Protein AF-A0A0M2UVB0-F1 (afdb_monomer_lite)

Secondary structure (DSSP, 8-state):
------HHHHHHH-TTGGGS-HHHH-HHHHH-S-TT-SSHHHHTTT---SHHHHHTT-SSHHHHHHHHHHHHHHSPPPS-TT---GGG-GGGB-TTSSBPPP--HHHHHHHHHHHTHHHHHHHHHHTTTHHHHHHTSHHHHHS-HHHHHHHHHHHEES-BTTTTB-SEESS-SHHHH--SHHHHHHHHTT-HHHHHHHHHTTSTTSSS-TTTTTS-GGGGHHHHHHHHTTT--GGGGS-TT-S----S--------PPPPPP-

pLDDT: mean 79.28, std 18.01, range [31.59, 96.31]

Organism: NCBI:txid380242

InterPro domains:
  IPR023155 Cytochrome c-552/4 [PF13435] (107-178)
  IPR036280 Multiheme cytochrome superfamily [SSF48695] (102-219)

Foldseek 3Di:
DADDDDVVVVCVVCVPCVVFPCVQLNDCLLFNFDGPDPDPCRRCVNGHDDPVVSVVQLPFLVSVVVSLVSQVVSDDDDPDPPDPPPSNPCLLADSNRDGFAAPDQVLVCVPCCPVPVVVVVVCVVPWLCQQVVVCPDPCCVPDDLVSVLLVCQQAAAQQDPVVSDGDGGTCHLCLQQPHQRSLSVCVVVVNNVRSVVSSCCRDPPHPNPSCDSRPDLVSCVVVVVSQVVVVHDCPVSCPPCVPPPPPPPDPDPDDDDDDDDDD

Sequence (263 aa):
MTCHIDEDKLKAAHPNVKDFPFDIYGCTVCHGGIGRALSEEVAHEGMHYHKRQMELRITSAETMFGFWSELATLTPEESDPSLRLEMGDFKKYSITGDKAVYVGSQKCLKCHKGLTSPHVERWQRIKFKTFEHVKNAPDYIAGNEEYRKTCLKCHTTGYDEATGKYSEEGVTCEACHGAGEVFSYFMEIGKAPEGQKIAKVGTFGTPYNVCGPCHHTRNHEMRLKFFQERGGSDEWFFPQHTTPYKTGFSKNDEAAVPLPKMH

Radius of gyration: 23.85 Å; chains: 1; bounding box: 84×48×55 Å

Structure (mmCIF, N/CA/C/O backbone):
data_AF-A0A0M2UVB0-F1
#
_entry.id   AF-A0A0M2UVB0-F1
#
loop_
_atom_site.group_PDB
_atom_site.id
_atom_site.type_symbol
_atom_site.label_atom_id
_atom_site.label_alt_id
_atom_site.label_comp_id
_atom_site.label_asym_id
_atom_site.label_entity_id
_atom_site.label_seq_id
_atom_site.pdbx_PDB_ins_code
_atom_site.Cartn_x
_atom_site.Cartn_y
_atom_site.Cartn_z
_atom_site.occupancy
_atom_site.B_iso_or_equiv
_atom_site.auth_seq_id
_atom_site.auth_comp_id
_atom_site.auth_asym_id
_atom_site.auth_atom_id
_atom_site.pdbx_PDB_model_num
ATOM 1 N N . MET A 1 1 ? -4.644 -17.621 22.957 1.00 48.78 1 MET A N 1
ATOM 2 C CA . MET A 1 1 ? -5.466 -16.877 21.979 1.00 48.78 1 MET A CA 1
ATOM 3 C C . MET A 1 1 ? -5.482 -17.748 20.731 1.00 48.78 1 MET A C 1
ATOM 5 O O . MET A 1 1 ? -4.404 -18.157 20.347 1.00 48.78 1 MET A O 1
ATOM 9 N N . THR A 1 2 ? -6.597 -18.198 20.161 1.00 51.91 2 THR A N 1
ATOM 10 C CA . THR A 1 2 ? -7.950 -17.625 20.118 1.00 51.91 2 THR A CA 1
ATOM 11 C C . THR A 1 2 ? -9.073 -18.663 20.215 1.00 51.91 2 THR A C 1
ATOM 13 O O . THR A 1 2 ? -8.819 -19.861 20.305 1.00 51.91 2 THR A O 1
ATOM 16 N N . CYS A 1 3 ? -10.309 -18.157 20.317 1.00 59.28 3 CYS A N 1
ATOM 17 C CA . CYS A 1 3 ? -11.552 -18.917 20.428 1.00 59.28 3 CYS A CA 1
ATOM 18 C C . CYS A 1 3 ? -11.629 -20.047 19.396 1.00 59.28 3 CYS A C 1
ATOM 20 O O . CYS A 1 3 ? -11.157 -19.907 18.271 1.00 59.28 3 CYS A O 1
ATOM 22 N N . HIS A 1 4 ? -12.220 -21.164 19.818 1.00 60.34 4 HIS A N 1
ATOM 23 C CA . HIS A 1 4 ? -12.343 -22.413 19.074 1.00 60.34 4 HIS A CA 1
ATOM 24 C C . HIS A 1 4 ? -13.027 -22.196 17.729 1.00 60.34 4 HIS A C 1
ATOM 26 O O . HIS A 1 4 ? -14.253 -22.183 17.634 1.00 60.34 4 HIS A O 1
ATOM 32 N N . ILE A 1 5 ? -12.226 -22.023 16.688 1.00 62.62 5 ILE A N 1
ATOM 33 C CA . ILE A 1 5 ? -12.734 -21.844 15.345 1.00 62.62 5 ILE A CA 1
ATOM 34 C C . ILE A 1 5 ? -12.279 -23.016 14.494 1.00 62.62 5 ILE A C 1
ATOM 36 O O . ILE A 1 5 ? -11.099 -23.308 14.335 1.00 62.62 5 ILE A O 1
ATOM 40 N N . ASP A 1 6 ? -13.285 -23.702 13.977 1.00 70.75 6 ASP A N 1
ATOM 41 C CA . ASP A 1 6 ? -13.183 -24.577 12.827 1.00 70.75 6 ASP A CA 1
ATOM 42 C C . ASP A 1 6 ? -12.642 -23.750 11.647 1.00 70.75 6 ASP A C 1
ATOM 44 O O . ASP A 1 6 ? -13.314 -22.832 11.160 1.00 70.75 6 ASP A O 1
ATOM 48 N N . GLU A 1 7 ? -11.404 -24.034 11.228 1.00 69.69 7 GLU A N 1
ATOM 49 C CA . GLU A 1 7 ? -10.729 -23.302 10.153 1.00 69.69 7 GLU A CA 1
ATOM 50 C C . GLU A 1 7 ? -11.540 -23.278 8.856 1.00 69.69 7 GLU A C 1
ATOM 52 O O . GLU A 1 7 ? -11.502 -22.288 8.123 1.00 69.69 7 GLU A O 1
ATOM 57 N N . ASP A 1 8 ? -12.285 -24.344 8.562 1.00 73.75 8 ASP A N 1
ATOM 58 C CA . ASP A 1 8 ? -13.060 -24.436 7.329 1.00 73.75 8 ASP A CA 1
ATOM 59 C C . ASP A 1 8 ? -14.254 -23.477 7.370 1.00 73.75 8 ASP A C 1
ATOM 61 O O . ASP A 1 8 ? -14.551 -22.797 6.382 1.00 73.75 8 ASP A O 1
ATOM 65 N N . LYS A 1 9 ? -14.881 -23.316 8.543 1.00 75.06 9 LYS A N 1
ATOM 66 C CA . LYS A 1 9 ? -15.917 -22.290 8.755 1.00 75.06 9 LYS A CA 1
ATOM 67 C C . LYS A 1 9 ? -15.346 -20.878 8.693 1.00 75.06 9 LYS A C 1
ATOM 69 O O . LYS A 1 9 ? -15.994 -19.988 8.139 1.00 75.06 9 LYS A O 1
ATOM 74 N N . LEU A 1 10 ? -14.136 -20.662 9.212 1.00 73.69 10 LEU A N 1
ATOM 75 C CA . LEU A 1 10 ? -13.470 -19.361 9.119 1.00 73.69 10 LEU A CA 1
ATOM 76 C C . LEU A 1 10 ? -13.195 -18.986 7.665 1.00 73.69 10 LEU A C 1
ATOM 78 O O . LEU A 1 10 ? -13.491 -17.858 7.268 1.00 73.69 10 LEU A O 1
ATOM 82 N N . LYS A 1 11 ? -12.694 -19.939 6.869 1.00 72.75 11 LYS A N 1
ATOM 83 C CA . LYS A 1 11 ? -12.409 -19.741 5.443 1.00 72.75 11 LYS A CA 1
ATOM 84 C C . LYS A 1 11 ? -13.662 -19.407 4.637 1.00 72.75 11 LYS A C 1
ATOM 86 O O . LYS A 1 11 ? -13.589 -18.605 3.711 1.00 72.75 11 LYS A O 1
ATOM 91 N N . ALA A 1 12 ? -14.814 -19.962 5.009 1.00 76.31 12 ALA A N 1
ATOM 92 C CA . ALA A 1 12 ? -16.090 -19.622 4.384 1.00 76.31 12 ALA A CA 1
ATOM 93 C C . ALA A 1 12 ? -16.554 -18.187 4.707 1.00 76.31 12 ALA A C 1
ATOM 95 O O . ALA A 1 12 ? -17.097 -17.508 3.837 1.00 76.31 12 ALA A O 1
ATOM 96 N N . ALA A 1 13 ? -16.335 -17.716 5.939 1.00 76.12 13 ALA A N 1
ATOM 97 C CA . ALA A 1 13 ? -16.719 -16.368 6.369 1.00 76.12 13 ALA A CA 1
ATOM 98 C C . ALA A 1 13 ? -15.723 -15.276 5.930 1.00 76.12 13 ALA A C 1
ATOM 100 O O . ALA A 1 13 ? -16.111 -14.119 5.768 1.00 76.12 13 ALA A O 1
ATOM 101 N N . HIS A 1 14 ? -14.458 -15.643 5.707 1.00 78.94 14 HIS A N 1
ATOM 102 C CA . HIS A 1 14 ? -13.369 -14.740 5.336 1.00 78.94 14 HIS A CA 1
ATOM 103 C C . HIS A 1 14 ? -12.772 -15.170 3.985 1.00 78.94 14 HIS A C 1
ATOM 105 O O . HIS A 1 14 ? -11.788 -15.899 3.938 1.00 78.94 14 HIS A O 1
ATOM 111 N N . PRO A 1 15 ? -13.309 -14.718 2.843 1.00 67.81 15 PRO A N 1
ATOM 112 C CA . PRO A 1 15 ? -12.790 -15.123 1.532 1.00 67.81 15 PRO A CA 1
ATOM 113 C C . PRO A 1 15 ? -11.324 -14.704 1.293 1.00 67.81 15 PRO A C 1
ATOM 115 O O . PRO A 1 15 ? -10.620 -15.355 0.524 1.00 67.81 15 PRO A O 1
ATOM 118 N N . ASN A 1 16 ? -10.844 -13.674 2.001 1.00 66.06 16 ASN A N 1
ATOM 119 C CA . ASN A 1 16 ? -9.456 -13.197 1.966 1.00 66.06 16 ASN A CA 1
ATOM 120 C C . ASN A 1 16 ? -8.542 -13.876 3.010 1.00 66.06 16 ASN A C 1
ATOM 122 O O . ASN A 1 16 ? -7.385 -13.492 3.154 1.00 66.06 16 ASN A O 1
ATOM 126 N N . VAL A 1 17 ? -9.028 -14.894 3.734 1.00 64.88 17 VAL A N 1
ATOM 127 C CA . VAL A 1 17 ? -8.307 -15.580 4.830 1.00 64.88 17 VAL A CA 1
ATOM 128 C C . VAL A 1 17 ? -6.951 -16.152 4.433 1.00 64.88 17 VAL A C 1
ATOM 130 O O . VAL A 1 17 ? -6.096 -16.344 5.285 1.00 64.88 17 VAL A O 1
ATOM 133 N N . LYS A 1 18 ? -6.745 -16.441 3.143 1.00 66.31 18 LYS A N 1
ATOM 134 C CA . LYS A 1 18 ? -5.481 -17.000 2.655 1.00 66.31 18 LYS A CA 1
ATOM 135 C C . LYS A 1 18 ? -4.313 -16.039 2.859 1.00 66.31 18 LYS A C 1
ATOM 137 O O . LYS A 1 18 ? -3.182 -16.495 2.967 1.00 66.31 18 LYS A O 1
ATOM 142 N N . ASP A 1 19 ? -4.604 -14.743 2.925 1.00 71.94 19 ASP A N 1
ATOM 143 C CA . ASP A 1 19 ? -3.594 -13.694 2.981 1.00 71.94 19 ASP A CA 1
ATOM 144 C C . ASP A 1 19 ? -3.330 -13.208 4.419 1.00 71.94 19 ASP A C 1
ATOM 146 O O . ASP A 1 19 ? -2.364 -12.480 4.638 1.00 71.94 19 ASP A O 1
ATOM 150 N N . PHE A 1 20 ? -4.154 -13.602 5.401 1.00 77.06 20 PHE A N 1
ATOM 151 C CA . PHE A 1 20 ? -4.028 -13.172 6.796 1.00 77.06 20 PHE A CA 1
ATOM 152 C C . PHE A 1 20 ? -3.953 -14.384 7.747 1.00 77.06 20 PHE A C 1
ATOM 154 O O . PHE A 1 20 ? -4.910 -15.157 7.814 1.00 77.06 20 PHE A O 1
ATOM 161 N N . PRO A 1 21 ? -2.858 -14.572 8.510 1.00 75.94 21 PRO A 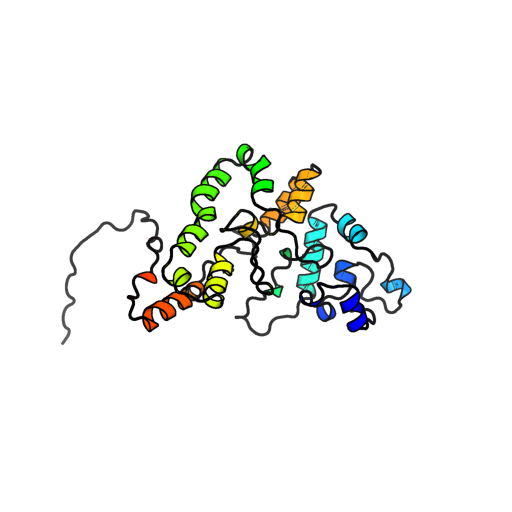N 1
ATOM 162 C CA . PRO A 1 21 ? -2.674 -15.751 9.357 1.00 75.94 21 PRO A CA 1
ATOM 163 C C . PRO A 1 21 ? -3.458 -15.620 10.674 1.00 75.94 21 PRO A C 1
ATOM 165 O O . PRO A 1 21 ? -2.967 -15.133 11.697 1.00 75.94 21 PRO A O 1
ATOM 168 N N . PHE A 1 22 ? -4.731 -16.019 10.635 1.00 76.06 22 PHE A N 1
ATOM 169 C CA . PHE A 1 22 ? -5.646 -15.957 11.782 1.00 76.06 22 PHE A CA 1
ATOM 170 C C . PHE A 1 22 ? -5.283 -16.910 12.921 1.00 76.06 22 PHE A C 1
ATOM 172 O O . PHE A 1 22 ? -5.647 -16.649 14.063 1.00 76.06 22 PHE A O 1
ATOM 179 N N . ASP A 1 23 ? -4.579 -17.995 12.632 1.00 73.12 23 ASP A N 1
ATOM 180 C CA . ASP A 1 23 ? -4.027 -18.918 13.622 1.00 73.12 23 ASP A CA 1
ATOM 181 C C . ASP A 1 23 ? -2.979 -18.240 14.522 1.00 73.12 23 ASP A C 1
ATOM 183 O O . ASP A 1 23 ? -2.895 -18.549 15.711 1.00 73.12 23 ASP A O 1
ATOM 187 N N . ILE A 1 24 ? -2.245 -17.264 13.978 1.00 77.25 24 ILE A N 1
ATOM 188 C CA . ILE A 1 24 ? -1.248 -16.467 14.703 1.00 77.25 24 ILE A CA 1
ATOM 189 C C . ILE A 1 24 ? -1.909 -15.287 15.424 1.00 77.25 24 ILE A C 1
ATOM 191 O O . ILE A 1 24 ? -1.778 -15.132 16.639 1.00 77.25 24 ILE A O 1
ATOM 195 N N . TYR A 1 25 ? -2.618 -14.433 14.681 1.00 80.56 25 TYR A N 1
ATOM 196 C CA . TYR A 1 25 ? -3.137 -13.172 15.224 1.00 80.56 25 TYR A CA 1
ATOM 197 C C . TYR A 1 25 ? -4.453 -13.347 15.969 1.00 80.56 25 TYR A C 1
ATOM 199 O O . TYR A 1 25 ? -4.695 -12.706 16.992 1.00 80.56 25 TYR A O 1
ATOM 207 N N . GLY A 1 26 ? -5.304 -14.244 15.484 1.00 81.75 26 GLY A N 1
ATOM 208 C CA . GLY A 1 26 ? -6.594 -14.493 16.084 1.00 81.75 26 GLY A CA 1
ATOM 209 C C . GLY A 1 26 ? -7.674 -13.459 15.771 1.00 81.75 26 GLY A C 1
ATOM 210 O O . GLY A 1 26 ? -7.428 -12.370 15.259 1.00 81.75 26 GLY A O 1
ATOM 211 N N . CYS A 1 27 ? -8.916 -13.802 16.113 1.00 83.44 27 CYS A N 1
ATOM 212 C CA . CYS A 1 27 ? -10.086 -12.985 15.786 1.00 83.44 27 CYS A CA 1
ATOM 213 C C . CYS A 1 27 ? -10.148 -11.666 16.568 1.00 83.44 27 CYS A C 1
ATOM 215 O O . CYS A 1 27 ? -10.652 -10.671 16.049 1.00 83.44 27 CYS A O 1
ATOM 217 N N . THR A 1 28 ? -9.631 -11.626 17.801 1.00 86.88 28 THR A N 1
ATOM 218 C CA . THR A 1 28 ? -9.793 -10.457 18.679 1.00 86.88 28 THR A CA 1
ATOM 219 C C . THR A 1 28 ? -9.021 -9.227 18.215 1.00 86.88 28 THR A C 1
ATOM 221 O O . THR A 1 28 ? -9.401 -8.111 18.547 1.00 86.88 28 THR A O 1
ATOM 224 N N . VAL A 1 29 ? -7.994 -9.404 17.384 1.00 87.88 29 VAL A N 1
ATOM 225 C CA . VAL A 1 29 ? -7.210 -8.286 16.838 1.00 87.88 29 VAL A CA 1
ATOM 226 C C . VAL A 1 29 ? -8.071 -7.402 15.927 1.00 87.88 29 VAL A C 1
ATOM 228 O O . VAL A 1 29 ? -8.058 -6.175 16.026 1.00 87.88 29 VAL A O 1
ATOM 231 N N . CYS A 1 30 ? -8.895 -8.018 15.076 1.00 88.81 30 CYS A N 1
ATOM 232 C CA . CYS A 1 30 ? -9.802 -7.291 14.181 1.00 88.81 30 CYS A CA 1
ATOM 233 C C . CYS A 1 30 ? -11.158 -7.024 14.847 1.00 88.81 30 CYS A C 1
ATOM 235 O O . CYS A 1 30 ? -11.700 -5.918 14.783 1.00 88.81 30 CYS A O 1
ATOM 237 N N . HIS A 1 31 ? -11.702 -8.028 15.535 1.00 89.12 31 HIS A N 1
ATOM 238 C CA . HIS A 1 31 ? -13.045 -7.974 16.098 1.00 89.12 31 HIS A CA 1
ATOM 239 C C . HIS A 1 31 ? -13.102 -7.333 17.495 1.00 89.12 31 HIS A C 1
ATOM 241 O O . HIS A 1 31 ? -14.185 -6.978 17.941 1.00 89.12 31 HIS A O 1
ATOM 247 N N . GLY A 1 32 ? -11.983 -7.122 18.188 1.00 87.69 32 GLY A N 1
ATOM 248 C CA . GLY A 1 32 ? -11.980 -6.716 19.598 1.00 87.69 32 GLY A CA 1
ATOM 249 C C . GLY A 1 32 ? -12.314 -7.882 20.536 1.00 87.69 32 GLY A C 1
ATOM 250 O O . GLY A 1 32 ? -12.098 -9.043 20.201 1.00 87.69 32 GLY A O 1
ATOM 251 N N . GLY A 1 33 ? -12.859 -7.588 21.714 1.00 87.44 33 GLY A N 1
ATOM 252 C CA . GLY A 1 33 ? -13.124 -8.600 22.740 1.00 87.44 33 GLY A CA 1
ATOM 253 C C . GLY A 1 33 ? -11.929 -8.882 23.653 1.00 87.44 33 GLY A C 1
ATOM 254 O O . GLY A 1 33 ? -10.913 -8.184 23.621 1.00 87.44 33 GLY A O 1
ATOM 255 N N . ILE A 1 34 ? -12.054 -9.910 24.495 1.00 86.06 34 ILE A N 1
ATOM 256 C CA . ILE A 1 34 ? -11.081 -10.224 25.551 1.00 86.06 34 ILE A CA 1
ATOM 257 C C . ILE A 1 34 ? -10.391 -11.554 25.232 1.00 86.06 34 ILE A C 1
ATOM 259 O O . ILE A 1 34 ? -10.773 -12.617 25.716 1.00 86.06 34 ILE A O 1
ATOM 263 N N . GLY A 1 35 ? -9.318 -11.511 24.436 1.00 79.00 35 GLY A N 1
ATOM 264 C CA . GLY A 1 35 ? -8.661 -12.717 23.899 1.00 79.00 35 GLY A CA 1
ATOM 265 C C . GLY A 1 35 ? -8.028 -13.673 24.924 1.00 79.00 35 GLY A C 1
ATOM 266 O O . GLY A 1 35 ? -7.671 -14.799 24.571 1.00 79.00 35 GLY A O 1
ATOM 267 N N . ARG A 1 36 ? -7.890 -13.250 26.189 1.00 80.81 36 ARG A N 1
ATOM 268 C CA . ARG A 1 36 ? -7.392 -14.070 27.314 1.00 80.81 36 ARG A CA 1
ATOM 269 C C . ARG A 1 36 ? -8.496 -14.575 28.250 1.00 80.81 36 ARG A C 1
ATOM 271 O O . ARG A 1 36 ? -8.180 -15.231 29.240 1.00 80.81 36 ARG A O 1
ATOM 278 N N . ALA A 1 37 ? -9.758 -14.252 27.978 1.00 83.50 37 ALA A N 1
ATOM 279 C CA . ALA A 1 37 ? -10.870 -14.748 28.774 1.00 83.50 37 ALA A CA 1
ATOM 280 C C . ALA A 1 37 ? -11.017 -16.269 28.622 1.00 83.50 37 ALA A C 1
ATOM 282 O O . ALA A 1 37 ? -10.773 -16.827 27.553 1.00 83.50 37 ALA A O 1
ATOM 283 N N . LEU A 1 38 ? -11.404 -16.933 29.713 1.00 81.94 38 LEU A N 1
ATOM 284 C CA . LEU A 1 38 ? -11.607 -18.386 29.750 1.00 81.94 38 LEU A CA 1
ATOM 285 C C . LEU A 1 38 ? -13.064 -18.791 29.492 1.00 81.94 38 LEU A C 1
ATOM 287 O O . LEU A 1 38 ? -13.327 -19.960 29.226 1.00 81.94 38 LEU A O 1
ATOM 291 N N . SER A 1 39 ? -14.004 -17.847 29.581 1.00 85.94 39 SER A N 1
ATOM 292 C CA . SER A 1 39 ? -15.413 -18.055 29.247 1.00 85.94 39 SER A CA 1
ATOM 293 C C . SER A 1 39 ? -15.772 -17.351 27.943 1.00 85.94 39 SER A C 1
ATOM 295 O O . SER A 1 39 ? -15.270 -16.265 27.650 1.00 85.94 39 SER A O 1
ATOM 297 N N . GLU A 1 40 ? -16.668 -17.971 27.177 1.00 83.00 40 GLU A N 1
ATOM 298 C CA . GLU A 1 40 ? -17.115 -17.470 25.874 1.00 83.00 40 GLU A CA 1
ATOM 299 C C . GLU A 1 40 ? -17.776 -16.089 25.976 1.00 83.00 40 GLU A C 1
ATOM 301 O O . GLU A 1 40 ? -17.429 -15.181 25.226 1.00 83.00 40 GLU A O 1
ATOM 306 N N . GLU A 1 41 ? -18.675 -15.899 26.944 1.00 86.19 41 GLU A N 1
ATOM 307 C CA . GLU A 1 41 ? -19.380 -14.624 27.137 1.00 86.19 41 GLU A CA 1
ATOM 308 C C . GLU A 1 41 ? -18.420 -13.465 27.410 1.00 86.19 41 GLU A C 1
ATOM 310 O O . GLU A 1 41 ? -18.576 -12.390 26.837 1.00 86.19 41 GLU A O 1
ATOM 315 N N . VAL A 1 42 ? -17.388 -13.697 28.226 1.00 86.06 42 VAL A N 1
ATOM 316 C CA . VAL A 1 42 ? -16.382 -12.674 28.543 1.00 86.06 42 VAL A CA 1
ATOM 317 C C . VAL A 1 42 ? -15.430 -12.471 27.361 1.00 86.06 42 VAL A C 1
ATOM 319 O O . VAL A 1 42 ? -15.013 -11.350 27.090 1.00 86.06 42 VAL A O 1
ATOM 322 N N . ALA A 1 43 ? -15.109 -13.525 26.604 1.00 83.06 43 ALA A N 1
ATOM 323 C CA . ALA A 1 43 ? -14.274 -13.408 25.409 1.00 83.06 43 ALA A CA 1
ATOM 324 C C . ALA A 1 43 ? -14.931 -12.546 24.317 1.00 83.06 43 ALA A C 1
ATOM 326 O O . ALA A 1 43 ? -14.241 -11.768 23.652 1.00 83.06 43 ALA A O 1
ATOM 327 N N . HIS A 1 44 ? -16.252 -12.661 24.154 1.00 87.62 44 HIS A N 1
ATOM 328 C CA . HIS A 1 44 ? -17.040 -11.918 23.166 1.00 87.62 44 HIS A CA 1
ATOM 329 C C . HIS A 1 44 ? -17.544 -10.551 23.659 1.00 87.62 44 HIS A C 1
ATOM 331 O O . HIS A 1 44 ? -18.157 -9.803 22.890 1.00 87.62 44 HIS A O 1
ATOM 337 N N . GLU A 1 45 ? -17.281 -10.184 24.914 1.00 88.88 45 GLU A N 1
ATOM 338 C CA . GLU A 1 45 ? -17.682 -8.892 25.463 1.00 88.88 45 GLU A CA 1
ATOM 339 C C . GLU A 1 45 ? -17.026 -7.736 24.689 1.00 88.88 45 GLU A C 1
ATOM 341 O O . GLU A 1 45 ? -15.805 -7.638 24.590 1.00 88.88 45 GLU A O 1
ATOM 346 N N . GLY A 1 46 ? -17.842 -6.850 24.109 1.00 87.50 46 GLY A N 1
ATOM 347 C CA . GLY A 1 46 ? -17.356 -5.713 23.318 1.00 87.50 46 GLY A CA 1
ATOM 348 C C . GLY A 1 46 ? -16.850 -6.070 21.914 1.00 87.50 46 GLY A C 1
ATOM 349 O O . GLY A 1 46 ? -16.250 -5.220 21.256 1.00 87.50 46 GLY A O 1
ATOM 350 N N . MET A 1 47 ? -17.091 -7.295 21.439 1.00 90.25 47 MET A N 1
ATOM 351 C CA . MET A 1 47 ? -16.685 -7.727 20.104 1.00 90.25 47 MET A CA 1
ATOM 352 C C . MET A 1 47 ? -17.553 -7.097 18.996 1.00 90.25 47 MET A C 1
ATOM 354 O O . MET A 1 47 ? -18.764 -6.913 19.127 1.00 90.25 47 MET A O 1
ATOM 358 N N . HIS A 1 48 ? -16.921 -6.779 17.870 1.00 91.56 48 HIS A N 1
ATOM 359 C CA . HIS A 1 48 ? -17.528 -6.261 16.652 1.00 91.56 48 HIS A CA 1
ATOM 360 C C . HIS A 1 48 ? -17.759 -7.403 15.667 1.00 91.56 48 HIS A C 1
ATOM 362 O O . HIS A 1 48 ? -16.811 -8.020 15.200 1.00 91.56 48 HIS A O 1
ATOM 368 N N . TYR A 1 49 ? -19.005 -7.666 15.293 1.00 85.88 49 TYR A N 1
ATOM 369 C CA . TYR A 1 49 ? -19.359 -8.829 14.471 1.00 85.88 49 TYR A CA 1
ATOM 370 C C . TYR A 1 49 ? -19.335 -8.540 12.970 1.00 85.88 49 TYR A C 1
ATOM 372 O O . TYR A 1 49 ? -19.257 -9.455 12.153 1.00 85.88 49 TYR A O 1
ATOM 380 N N . HIS A 1 50 ? -19.412 -7.265 12.588 1.00 87.69 50 HIS A N 1
ATOM 381 C CA . HIS A 1 50 ? -19.542 -6.869 11.190 1.00 87.69 50 HIS A CA 1
ATOM 382 C C . HIS A 1 50 ? -18.449 -5.897 10.766 1.00 87.69 50 HIS A C 1
ATOM 384 O O . HIS A 1 50 ? -18.076 -5.001 11.521 1.00 87.69 50 HIS A O 1
ATOM 390 N N . LYS A 1 51 ? -18.021 -6.017 9.503 1.00 88.25 51 LYS A N 1
ATOM 391 C CA . LYS A 1 51 ? -17.011 -5.156 8.866 1.00 88.25 51 LYS A CA 1
ATOM 392 C C . LYS A 1 51 ? -17.238 -3.668 9.152 1.00 88.25 51 LYS A C 1
ATOM 394 O O . LYS A 1 51 ? -16.355 -2.987 9.658 1.00 88.25 51 LYS A O 1
ATOM 399 N N . ARG A 1 52 ? -18.475 -3.201 8.958 1.00 90.88 52 ARG A N 1
ATOM 400 C CA . ARG A 1 52 ? -18.868 -1.808 9.212 1.00 90.88 52 ARG A CA 1
ATOM 401 C C . ARG A 1 52 ? -18.628 -1.364 10.657 1.00 90.88 52 ARG A C 1
ATOM 403 O O . ARG A 1 52 ? -18.266 -0.218 10.887 1.00 90.88 52 ARG A O 1
ATOM 410 N N . GLN A 1 53 ? -18.850 -2.239 11.639 1.00 92.94 53 GLN A N 1
ATOM 411 C CA . GLN A 1 53 ? -18.597 -1.904 13.043 1.00 92.94 53 GLN A CA 1
ATOM 412 C C . GLN A 1 53 ? -17.099 -1.732 13.302 1.00 92.94 53 GLN A C 1
ATOM 414 O O . GLN A 1 53 ? -16.720 -0.803 14.009 1.00 92.94 53 GLN A O 1
ATOM 419 N N . MET A 1 54 ? 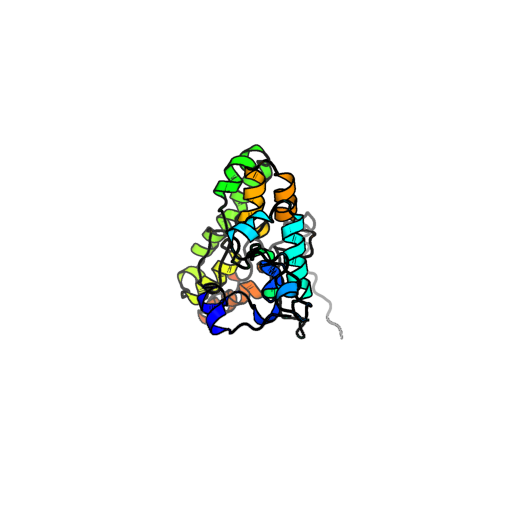-16.262 -2.580 12.698 1.00 92.25 54 MET A N 1
ATOM 420 C CA . MET A 1 54 ? -14.806 -2.462 12.794 1.00 92.25 54 MET A CA 1
ATOM 421 C C . MET A 1 54 ? -14.312 -1.163 12.146 1.00 92.25 54 MET A C 1
ATOM 423 O O . MET A 1 54 ? -13.553 -0.421 12.760 1.00 92.25 54 MET A O 1
ATOM 427 N N . GLU A 1 55 ? -14.795 -0.837 10.946 1.00 91.81 55 GLU A N 1
ATOM 428 C CA . GLU A 1 55 ? -14.443 0.400 10.231 1.00 91.81 55 GLU A CA 1
ATOM 429 C C . GLU A 1 55 ? -14.830 1.661 11.018 1.00 91.81 55 GLU A C 1
ATOM 431 O O . GLU A 1 55 ? -14.058 2.616 11.084 1.00 91.81 55 GLU A O 1
ATOM 436 N N . LEU A 1 56 ? -15.989 1.655 11.689 1.00 92.12 56 LEU A N 1
ATOM 437 C CA . LEU A 1 56 ? -16.444 2.771 12.528 1.00 92.12 56 LEU A CA 1
ATOM 438 C C . LEU A 1 56 ? -15.534 3.048 13.736 1.00 92.12 56 LEU A C 1
ATOM 440 O O . LEU A 1 56 ? -15.604 4.141 14.301 1.00 92.12 56 LEU A O 1
ATOM 444 N N . ARG A 1 57 ? -14.655 2.110 14.118 1.00 92.56 57 ARG A N 1
ATOM 445 C CA . ARG A 1 57 ? -13.644 2.336 15.166 1.00 92.56 57 ARG A CA 1
ATOM 446 C C . ARG A 1 57 ? -12.595 3.356 14.741 1.00 92.56 57 ARG A C 1
ATOM 448 O O . ARG A 1 57 ? -11.994 3.983 15.612 1.00 92.56 57 ARG A O 1
ATOM 455 N N . ILE A 1 58 ? -12.370 3.527 13.433 1.00 93.94 58 ILE A N 1
ATOM 456 C CA . ILE A 1 58 ? -11.346 4.416 12.869 1.00 93.94 58 ILE A CA 1
ATOM 457 C C . ILE A 1 58 ? -11.768 5.878 13.072 1.00 93.94 58 ILE A C 1
ATOM 459 O O . ILE A 1 58 ? -12.273 6.572 12.189 1.00 93.94 58 ILE A O 1
ATOM 463 N N . THR A 1 59 ? -11.573 6.353 14.297 1.00 93.94 59 THR A N 1
ATOM 464 C CA . THR A 1 59 ? -11.939 7.703 14.738 1.00 93.94 59 THR A CA 1
ATOM 465 C C . THR A 1 59 ? -10.734 8.644 14.775 1.00 93.94 59 THR A C 1
ATOM 467 O O . THR A 1 59 ? -10.917 9.864 14.655 1.00 93.94 59 THR A O 1
ATOM 470 N N . SER A 1 60 ? -9.527 8.075 14.879 1.00 96.31 60 SER A N 1
ATOM 471 C CA . SER A 1 60 ? -8.214 8.730 14.872 1.00 96.31 60 SER A CA 1
ATOM 472 C C . SER A 1 60 ? -7.130 7.799 14.305 1.00 96.31 60 SER A C 1
ATOM 474 O O . SER A 1 60 ? -7.349 6.596 14.138 1.00 96.31 60 SER A O 1
ATOM 476 N N . ALA A 1 61 ? -5.940 8.343 14.040 1.00 94.00 61 ALA A N 1
ATOM 477 C CA . ALA A 1 61 ? -4.779 7.559 13.619 1.00 94.00 61 ALA A CA 1
ATOM 478 C C . ALA A 1 61 ? -4.345 6.525 14.670 1.00 94.00 61 ALA A C 1
ATOM 480 O O . ALA A 1 61 ? -3.900 5.436 14.311 1.00 94.00 61 ALA A O 1
ATOM 481 N N . GLU A 1 62 ? -4.546 6.833 15.955 1.00 94.38 62 GLU A N 1
ATOM 482 C CA . GLU A 1 62 ? -4.181 5.951 17.070 1.00 94.38 62 GLU A CA 1
ATOM 483 C C . GLU A 1 62 ? -4.881 4.593 16.998 1.00 94.38 62 GLU A C 1
ATOM 485 O O . GLU A 1 62 ? -4.311 3.588 17.407 1.00 94.38 62 GLU A O 1
ATOM 490 N N . THR A 1 63 ? -6.089 4.527 16.426 1.00 94.06 63 THR A N 1
ATOM 491 C CA . THR A 1 63 ? -6.781 3.243 16.229 1.00 94.06 63 THR A CA 1
ATOM 492 C C . THR A 1 63 ? -5.992 2.320 15.297 1.00 94.06 63 THR A C 1
ATOM 494 O O . THR A 1 63 ? -5.826 1.141 15.599 1.00 94.06 63 THR A O 1
ATOM 497 N N . MET A 1 64 ? -5.465 2.857 14.191 1.00 92.31 64 MET A N 1
ATOM 498 C CA . MET A 1 64 ? -4.642 2.079 13.260 1.00 92.31 64 MET A CA 1
ATOM 499 C C . MET A 1 64 ? -3.286 1.730 13.865 1.00 92.31 64 MET A C 1
ATOM 501 O O . MET A 1 64 ? -2.811 0.614 13.691 1.00 92.31 64 MET A O 1
ATOM 505 N N . PHE A 1 65 ? -2.674 2.658 14.603 1.00 90.50 65 PHE A N 1
ATOM 506 C CA . PHE A 1 65 ? -1.397 2.401 15.265 1.00 90.50 65 PHE A CA 1
ATOM 507 C C . PHE A 1 65 ? -1.518 1.323 16.340 1.00 90.50 65 PHE A C 1
ATOM 509 O O . PHE A 1 65 ? -0.662 0.445 16.400 1.00 90.50 65 PHE A O 1
ATOM 516 N N . GLY A 1 66 ? -2.595 1.336 17.129 1.00 89.88 66 GLY A N 1
ATOM 517 C CA . GLY A 1 66 ? -2.894 0.283 18.098 1.00 89.88 66 GLY A CA 1
ATOM 518 C C . GLY A 1 66 ? -3.059 -1.078 17.425 1.00 89.88 66 GLY A C 1
ATOM 519 O O . GLY A 1 66 ? -2.406 -2.034 17.826 1.00 89.88 66 GLY A O 1
ATOM 520 N N . PHE A 1 67 ? -3.844 -1.141 16.348 1.00 90.94 67 PHE A N 1
ATOM 521 C CA . PHE A 1 67 ? -4.022 -2.363 15.560 1.00 90.94 67 PHE A CA 1
ATOM 522 C C . PHE A 1 67 ? -2.696 -2.900 14.997 1.00 90.94 67 PHE A C 1
ATOM 524 O O . PHE A 1 67 ? -2.355 -4.061 15.209 1.00 90.94 67 PHE A O 1
ATOM 531 N N . TRP A 1 68 ? -1.897 -2.058 14.336 1.00 87.94 68 TRP A N 1
ATOM 532 C CA . TRP A 1 68 ? -0.594 -2.473 13.806 1.00 87.94 68 TRP A CA 1
ATOM 533 C C . TRP A 1 68 ? 0.398 -2.859 14.906 1.00 87.94 68 TRP A C 1
ATOM 535 O O . TRP A 1 68 ? 1.197 -3.770 14.709 1.00 87.94 68 TRP A O 1
ATOM 545 N N . SER A 1 69 ? 0.345 -2.203 16.066 1.00 85.62 69 SER A N 1
ATOM 546 C CA . SER A 1 69 ? 1.166 -2.555 17.227 1.00 85.62 69 SER A CA 1
ATOM 547 C C . SER A 1 69 ? 0.773 -3.907 17.818 1.00 85.62 69 SER A C 1
ATOM 549 O O . SER A 1 69 ? 1.642 -4.647 18.280 1.00 85.62 69 SER A O 1
ATOM 551 N N . GLU A 1 70 ? -0.516 -4.240 17.822 1.00 86.56 70 GLU A N 1
ATOM 552 C CA . GLU A 1 70 ? -1.002 -5.541 18.277 1.00 86.56 70 GLU A CA 1
ATOM 553 C C . GLU A 1 70 ? -0.534 -6.652 17.333 1.00 86.56 70 GLU A C 1
ATOM 555 O O . GLU A 1 70 ? 0.045 -7.635 17.792 1.00 86.56 70 GLU A O 1
ATOM 560 N N . LEU A 1 71 ? -0.652 -6.447 16.016 1.00 85.62 71 LEU A N 1
ATOM 561 C CA . LEU A 1 71 ? -0.078 -7.360 15.022 1.00 85.62 71 LEU A CA 1
ATOM 562 C C . LEU A 1 71 ? 1.434 -7.520 15.210 1.00 85.62 71 LEU A C 1
ATOM 564 O O . LEU A 1 71 ? 1.933 -8.639 15.271 1.00 85.62 71 LEU A O 1
ATOM 568 N N . ALA A 1 72 ? 2.170 -6.423 15.386 1.00 80.75 72 ALA A N 1
ATOM 569 C CA . ALA A 1 72 ? 3.611 -6.484 15.620 1.00 80.75 72 ALA A CA 1
ATOM 570 C C . ALA A 1 72 ? 3.967 -7.289 16.879 1.00 80.75 72 ALA A C 1
ATOM 572 O O . ALA A 1 72 ? 4.920 -8.057 16.862 1.00 80.75 72 ALA A O 1
ATOM 573 N N . THR A 1 73 ? 3.176 -7.156 17.945 1.00 81.50 73 THR A N 1
ATOM 574 C CA . THR A 1 73 ? 3.386 -7.857 19.223 1.00 81.50 73 THR A CA 1
ATOM 575 C C . THR A 1 73 ? 3.120 -9.358 19.119 1.00 81.50 73 THR A C 1
ATOM 577 O O . THR A 1 73 ? 3.771 -10.153 19.790 1.00 81.50 73 THR A O 1
ATOM 580 N N . LEU A 1 74 ? 2.137 -9.748 18.310 1.00 79.88 74 LEU A N 1
ATOM 581 C CA . LEU A 1 74 ? 1.748 -11.145 18.110 1.00 79.88 74 LEU A CA 1
ATOM 582 C C . LEU A 1 74 ? 2.574 -11.847 17.032 1.00 79.88 74 LEU A C 1
ATOM 584 O O . LEU A 1 74 ? 2.488 -13.064 16.890 1.00 79.88 74 LEU A O 1
ATOM 588 N N . THR A 1 75 ? 3.357 -11.092 16.264 1.00 77.38 75 THR A N 1
ATOM 589 C CA . THR A 1 75 ? 4.211 -11.655 15.223 1.00 77.38 75 THR A CA 1
ATOM 590 C C . THR A 1 75 ? 5.341 -12.449 15.876 1.00 77.38 75 THR A C 1
ATOM 592 O O . THR A 1 75 ? 6.049 -11.891 16.715 1.00 77.38 75 THR A O 1
ATOM 595 N N . PRO A 1 76 ? 5.519 -13.737 15.526 1.00 70.44 76 PRO A N 1
ATOM 596 C CA . PRO A 1 76 ? 6.590 -14.555 16.083 1.00 70.44 76 PRO A CA 1
ATOM 597 C C . PRO A 1 76 ? 7.968 -13.922 15.856 1.00 70.44 76 PRO A C 1
ATOM 599 O O . PRO A 1 76 ? 8.216 -13.336 14.800 1.00 70.44 76 PRO A O 1
ATOM 602 N N . GLU A 1 77 ? 8.869 -14.057 16.835 1.00 63.78 77 GLU A N 1
ATOM 603 C CA . GLU A 1 77 ? 10.268 -13.658 16.661 1.00 63.78 77 GLU A CA 1
ATOM 604 C C . GLU A 1 77 ? 10.914 -14.491 15.545 1.00 63.78 77 GLU A C 1
ATOM 606 O O . GLU A 1 77 ? 10.831 -15.721 15.536 1.00 63.78 77 GLU A O 1
ATOM 611 N N . GLU A 1 78 ? 11.544 -13.807 14.590 1.00 59.47 78 GLU A N 1
ATOM 612 C CA . GLU A 1 78 ? 12.199 -14.439 13.449 1.00 59.47 78 GLU A CA 1
ATOM 613 C C . GLU A 1 78 ? 13.559 -15.011 13.863 1.00 59.47 78 GLU A C 1
ATOM 615 O O . GLU A 1 78 ? 14.381 -14.337 14.488 1.00 59.47 78 GLU A O 1
ATOM 620 N N . SER A 1 79 ? 13.802 -16.263 13.484 1.00 52.62 79 SER A N 1
ATOM 621 C CA . SER A 1 79 ? 15.066 -16.953 13.761 1.00 52.62 79 SER A CA 1
ATOM 622 C C . SER A 1 79 ? 16.150 -16.643 12.723 1.00 52.62 79 SER A C 1
ATOM 624 O O . SER A 1 79 ? 17.338 -16.790 13.016 1.00 52.62 79 SER A O 1
ATOM 626 N N . ASP A 1 80 ? 15.758 -16.185 11.528 1.00 50.19 80 ASP A N 1
ATOM 627 C CA . ASP A 1 80 ? 16.663 -15.801 10.446 1.00 50.19 80 ASP A CA 1
ATOM 628 C C . ASP A 1 80 ? 16.808 -14.264 10.324 1.00 50.19 80 ASP A C 1
ATOM 630 O O . ASP A 1 80 ? 15.919 -13.581 9.812 1.00 50.19 80 ASP A O 1
ATOM 634 N N . PRO A 1 81 ? 17.966 -13.686 10.694 1.00 50.81 81 PRO A N 1
ATOM 635 C CA . PRO A 1 81 ? 18.210 -12.243 10.610 1.00 50.81 81 PRO A CA 1
ATOM 636 C C . PRO A 1 81 ? 18.266 -11.682 9.174 1.00 50.81 81 PRO A C 1
ATOM 638 O O . PRO A 1 81 ? 18.397 -10.468 8.997 1.00 50.81 81 PRO A O 1
ATOM 641 N N . SER A 1 82 ? 18.205 -12.530 8.142 1.00 44.25 82 SER A N 1
ATOM 642 C CA . SER A 1 82 ? 18.217 -12.142 6.726 1.00 44.25 82 SER A CA 1
ATOM 643 C C . SER A 1 82 ? 16.839 -12.165 6.056 1.00 44.25 82 SER A C 1
ATOM 645 O O . SER A 1 82 ? 16.669 -11.555 4.993 1.00 44.25 82 SER A O 1
ATOM 647 N N . LEU A 1 83 ? 15.841 -12.789 6.690 1.00 44.25 83 LEU A N 1
ATOM 648 C CA . LEU A 1 83 ? 14.453 -12.746 6.246 1.00 44.25 83 LEU A CA 1
ATOM 649 C C . LEU A 1 83 ? 13.861 -11.373 6.581 1.00 44.25 83 LEU A C 1
ATOM 651 O O . LEU A 1 83 ? 13.571 -11.030 7.726 1.00 44.25 83 LEU A O 1
ATOM 655 N N . ARG A 1 84 ? 13.666 -10.547 5.548 1.00 47.53 84 ARG A N 1
ATOM 656 C CA . ARG A 1 84 ? 12.786 -9.382 5.661 1.00 47.53 84 ARG A CA 1
ATOM 657 C C . ARG A 1 84 ? 11.371 -9.923 5.763 1.00 47.53 84 ARG A C 1
ATOM 659 O O . ARG A 1 84 ? 10.805 -10.301 4.744 1.00 47.53 84 ARG A O 1
ATOM 666 N N . LEU A 1 85 ? 10.819 -9.974 6.972 1.00 44.66 85 LEU A N 1
ATOM 667 C CA . LEU A 1 85 ? 9.409 -10.283 7.168 1.00 44.66 85 LEU A CA 1
ATOM 668 C C . LEU A 1 85 ? 8.577 -9.385 6.241 1.00 44.66 85 LEU A C 1
ATOM 670 O O . LEU A 1 85 ? 8.393 -8.197 6.505 1.00 44.66 85 LEU A O 1
ATOM 674 N N . GLU A 1 86 ? 7.985 -9.967 5.198 1.00 50.47 86 GLU A N 1
ATOM 675 C CA . GLU A 1 86 ? 6.794 -9.385 4.571 1.00 50.47 86 GLU A CA 1
ATOM 676 C C . GLU A 1 86 ? 5.648 -9.250 5.594 1.00 50.47 86 GLU A C 1
ATOM 678 O O . GLU A 1 86 ? 4.680 -8.522 5.361 1.00 50.47 86 GLU A O 1
ATOM 683 N N . MET A 1 87 ? 5.777 -9.927 6.744 1.00 50.72 87 MET A N 1
ATOM 684 C CA . MET A 1 87 ? 4.928 -9.802 7.924 1.00 50.72 87 MET A CA 1
ATOM 685 C C . MET A 1 87 ? 5.262 -8.597 8.816 1.00 50.72 87 MET A C 1
ATOM 687 O O . MET A 1 87 ? 4.590 -8.424 9.810 1.00 50.72 87 MET A O 1
ATOM 691 N N . GLY A 1 88 ? 6.255 -7.753 8.507 1.00 56.97 88 GLY A N 1
ATOM 692 C CA . GLY A 1 88 ? 6.548 -6.543 9.297 1.00 56.97 88 GLY A CA 1
ATOM 693 C C . GLY A 1 88 ? 5.835 -5.276 8.807 1.00 56.97 88 GLY A C 1
ATOM 694 O O . GLY A 1 88 ? 5.798 -4.270 9.517 1.00 56.97 88 GLY A O 1
ATOM 695 N N . ASP A 1 89 ? 5.274 -5.299 7.593 1.00 70.69 89 ASP A N 1
ATOM 696 C CA . ASP A 1 89 ? 4.550 -4.160 7.021 1.00 70.69 89 ASP A CA 1
ATOM 697 C C . ASP A 1 89 ? 3.032 -4.335 7.165 1.00 70.69 89 ASP A C 1
ATOM 699 O O . ASP A 1 89 ? 2.313 -4.642 6.214 1.00 70.69 89 ASP A O 1
ATOM 703 N N . PHE A 1 90 ? 2.529 -4.127 8.384 1.00 80.19 90 PHE A N 1
ATOM 704 C CA . PHE A 1 90 ? 1.095 -4.210 8.687 1.00 80.19 90 PHE A CA 1
ATOM 705 C C . PHE A 1 90 ? 0.263 -3.091 8.062 1.00 80.19 90 PHE A C 1
ATOM 707 O O . PHE A 1 90 ? -0.963 -3.182 8.044 1.00 80.19 90 PHE A O 1
ATOM 714 N N . LYS A 1 91 ? 0.900 -2.058 7.494 1.00 78.19 91 LYS A N 1
ATOM 715 C CA . LYS A 1 91 ? 0.199 -0.949 6.826 1.00 78.19 91 LYS A CA 1
ATOM 716 C C . LYS A 1 91 ? -0.532 -1.407 5.566 1.00 78.19 91 LYS A C 1
ATOM 718 O O . LYS A 1 91 ? -1.378 -0.677 5.056 1.00 78.19 91 LYS A O 1
ATOM 723 N N . LYS A 1 92 ? -0.211 -2.606 5.069 1.00 80.75 92 LYS A N 1
ATOM 724 C CA . LYS A 1 92 ? -0.937 -3.256 3.978 1.00 80.75 92 LYS A CA 1
ATOM 725 C C . LYS A 1 92 ? -2.297 -3.810 4.402 1.00 80.75 92 LYS A C 1
ATOM 727 O O . LYS A 1 92 ? -3.048 -4.195 3.517 1.00 80.75 92 LYS A O 1
ATOM 732 N N . TYR A 1 93 ? -2.617 -3.845 5.698 1.00 86.75 93 TYR A N 1
ATOM 733 C CA . TYR A 1 93 ? -3.904 -4.311 6.213 1.00 86.75 93 TYR A CA 1
ATOM 734 C C . TYR A 1 93 ? -4.743 -3.162 6.779 1.00 86.75 93 TYR A C 1
ATOM 736 O O . TYR A 1 93 ? -4.239 -2.271 7.473 1.00 86.75 93 TYR A O 1
ATOM 744 N N . SER A 1 94 ? -6.042 -3.210 6.500 1.00 89.31 94 SER A N 1
ATOM 745 C CA . SER A 1 94 ? -7.052 -2.370 7.135 1.00 89.31 94 SER A CA 1
ATOM 746 C C . SER A 1 94 ? -7.439 -2.936 8.510 1.00 89.31 94 SER A C 1
ATOM 748 O O . SER A 1 94 ? -7.049 -4.045 8.877 1.00 89.31 94 SER A O 1
ATOM 750 N N . ILE A 1 95 ? -8.255 -2.194 9.269 1.00 90.62 95 ILE A N 1
ATOM 751 C CA . ILE A 1 95 ? -8.734 -2.605 10.605 1.00 90.62 95 ILE A CA 1
ATOM 752 C C . ILE A 1 95 ? -9.536 -3.922 10.599 1.00 90.62 95 ILE A C 1
ATOM 754 O O . ILE A 1 95 ? -9.806 -4.487 11.655 1.00 90.62 95 ILE A O 1
ATOM 758 N N . THR A 1 96 ? -9.953 -4.392 9.420 1.00 88.69 96 THR A N 1
ATOM 759 C CA . THR A 1 96 ? -10.738 -5.620 9.237 1.00 88.69 96 THR A CA 1
ATOM 760 C C . THR A 1 96 ? -9.859 -6.828 8.911 1.00 88.69 96 THR A C 1
ATOM 762 O O . THR A 1 96 ? -10.387 -7.920 8.729 1.00 88.69 96 THR A O 1
ATOM 765 N N . GLY A 1 97 ? -8.540 -6.637 8.786 1.00 86.00 97 GLY A N 1
ATOM 766 C CA . GLY A 1 97 ? -7.600 -7.657 8.310 1.00 86.00 97 GLY A CA 1
ATOM 767 C C . GLY A 1 97 ? -7.569 -7.814 6.784 1.00 86.00 97 GLY A C 1
ATOM 768 O O . GLY A 1 97 ? -6.718 -8.529 6.263 1.00 86.00 97 GLY A O 1
ATOM 769 N N . ASP A 1 98 ? -8.447 -7.121 6.050 1.00 86.19 98 ASP A N 1
ATOM 770 C CA . ASP A 1 98 ? -8.391 -7.066 4.587 1.00 86.19 98 ASP A CA 1
ATOM 771 C C . ASP A 1 98 ? -7.165 -6.271 4.114 1.00 86.19 98 ASP A C 1
ATOM 773 O O . ASP A 1 98 ? -6.679 -5.378 4.812 1.00 86.19 98 ASP A O 1
ATOM 777 N N . LYS A 1 99 ? -6.701 -6.528 2.886 1.00 86.94 99 LYS A N 1
ATOM 778 C CA . LYS A 1 99 ? -5.711 -5.662 2.233 1.00 86.94 99 LYS A CA 1
ATOM 779 C C . LYS A 1 99 ? -6.259 -4.234 2.113 1.00 86.94 99 LYS A C 1
ATOM 781 O O . LYS A 1 99 ? -7.367 -4.029 1.617 1.00 86.94 99 LYS A O 1
ATOM 786 N N . ALA A 1 100 ? -5.467 -3.261 2.549 1.00 90.12 100 ALA A N 1
ATOM 787 C CA . ALA A 1 100 ? -5.791 -1.848 2.469 1.00 90.12 100 ALA A CA 1
ATOM 788 C C . ALA A 1 100 ? -5.868 -1.386 1.008 1.00 90.12 100 ALA A C 1
ATOM 790 O O . ALA A 1 100 ? -5.085 -1.810 0.151 1.00 90.12 100 ALA A O 1
ATOM 791 N N . VAL A 1 101 ? -6.810 -0.491 0.721 1.00 92.81 101 VAL A N 1
ATOM 792 C CA . VAL A 1 101 ? -7.110 -0.074 -0.654 1.00 92.81 101 VAL A CA 1
ATOM 793 C C . VAL A 1 101 ? -6.201 1.070 -1.109 1.00 92.81 101 VAL A C 1
ATOM 795 O O . VAL A 1 101 ? -6.145 2.140 -0.497 1.00 92.81 101 VAL A O 1
ATOM 798 N N . TYR A 1 102 ? -5.533 0.867 -2.244 1.00 95.12 102 TYR A N 1
ATOM 799 C CA . TYR A 1 102 ? -4.859 1.933 -2.982 1.00 95.12 102 TYR A CA 1
ATOM 800 C C . TYR A 1 102 ? -5.902 2.771 -3.726 1.00 95.12 102 TYR A C 1
ATOM 802 O O . TYR A 1 102 ? -6.646 2.260 -4.563 1.00 95.12 102 TYR A O 1
ATOM 810 N N . VAL A 1 103 ? -5.977 4.060 -3.410 1.00 96.06 103 VAL A N 1
ATOM 811 C CA . VAL A 1 103 ? -7.002 4.975 -3.944 1.00 96.06 103 VAL A CA 1
ATOM 812 C C . VAL A 1 103 ? -6.550 5.697 -5.216 1.00 96.06 103 VAL A C 1
ATOM 814 O O . VAL A 1 103 ? -7.362 6.358 -5.870 1.00 96.06 103 VAL A O 1
ATOM 817 N N . GLY A 1 104 ? -5.269 5.575 -5.568 1.00 95.88 104 GLY A N 1
ATOM 818 C CA . GLY A 1 104 ? -4.660 6.138 -6.763 1.00 95.88 104 GLY A CA 1
ATOM 819 C C . GLY A 1 104 ? -4.250 7.602 -6.609 1.00 95.88 104 GLY A C 1
ATOM 820 O O . GLY A 1 104 ? -4.890 8.409 -5.920 1.00 95.88 104 GLY A O 1
ATOM 821 N N . SER A 1 105 ? -3.193 7.983 -7.333 1.00 95.19 105 SER A N 1
ATOM 822 C CA . SER A 1 105 ? -2.594 9.318 -7.243 1.00 95.19 105 SER A CA 1
ATOM 823 C C . SER A 1 105 ? -3.572 10.464 -7.515 1.00 95.19 105 SER A C 1
ATOM 825 O O . SER A 1 105 ? -3.447 11.539 -6.923 1.00 95.19 105 SER A O 1
ATOM 827 N N . GLN A 1 106 ? -4.586 10.256 -8.363 1.00 95.12 106 GLN A N 1
ATOM 828 C CA . GLN A 1 106 ? -5.569 11.291 -8.695 1.00 95.12 106 GLN A CA 1
ATOM 829 C C . GLN A 1 106 ? -6.321 11.799 -7.465 1.00 95.12 106 GLN A C 1
ATOM 831 O O . GLN A 1 106 ? -6.602 12.997 -7.387 1.00 95.12 106 GLN A O 1
ATOM 836 N N . LYS A 1 107 ? -6.607 10.936 -6.479 1.00 95.19 107 LYS A N 1
ATOM 837 C CA . LYS A 1 107 ? -7.263 11.358 -5.235 1.00 95.19 107 LYS A CA 1
ATOM 838 C C . LYS A 1 107 ? -6.376 12.333 -4.458 1.00 95.19 107 LYS A C 1
ATOM 840 O O . LYS A 1 107 ? -6.854 13.380 -4.028 1.00 95.19 107 LYS A O 1
ATOM 845 N N . CYS A 1 108 ? -5.077 12.052 -4.371 1.00 93.50 108 CYS A N 1
ATOM 846 C CA . CYS A 1 108 ? -4.089 12.914 -3.719 1.00 93.50 108 CYS A CA 1
ATOM 847 C C . CYS A 1 108 ? -3.914 14.244 -4.475 1.00 93.50 108 CYS A C 1
ATOM 849 O O . CYS A 1 108 ? -3.898 15.328 -3.886 1.00 93.50 108 CYS A O 1
ATOM 851 N N . LEU A 1 109 ? -3.807 14.169 -5.804 1.00 94.69 109 LEU A N 1
ATOM 852 C CA . LEU A 1 109 ? -3.516 15.306 -6.677 1.00 94.69 109 LEU A CA 1
ATOM 853 C C . LEU A 1 109 ? -4.609 16.380 -6.670 1.00 94.69 109 LEU A C 1
ATOM 855 O O . LEU A 1 109 ? -4.288 17.540 -6.925 1.00 94.69 109 LEU A O 1
ATOM 859 N N . LYS A 1 110 ? -5.864 16.031 -6.353 1.00 93.31 110 LYS A N 1
ATOM 860 C CA . LYS A 1 110 ? -6.975 16.995 -6.229 1.00 93.31 110 LYS A CA 1
ATOM 861 C C . LYS A 1 110 ? -6.657 18.142 -5.266 1.00 93.31 110 LYS A C 1
ATOM 863 O O . LYS A 1 110 ? -7.007 19.279 -5.557 1.00 93.31 110 LYS A O 1
ATOM 868 N N . CYS A 1 111 ? -5.957 17.855 -4.169 1.00 92.75 111 CYS A N 1
ATOM 869 C CA . CYS A 1 111 ? -5.602 18.854 -3.158 1.00 92.75 111 CYS A CA 1
ATOM 870 C C . CYS A 1 111 ? -4.107 19.208 -3.196 1.00 92.75 111 CYS A C 1
ATOM 872 O O . CYS A 1 111 ? -3.729 20.377 -3.104 1.00 92.75 111 CYS A O 1
ATOM 874 N N . HIS A 1 112 ? -3.233 18.212 -3.377 1.00 93.50 112 HIS A N 1
ATOM 875 C CA . HIS A 1 112 ? -1.784 18.396 -3.249 1.00 93.50 112 HIS A CA 1
ATOM 876 C C . HIS A 1 112 ? -1.136 19.190 -4.388 1.00 93.50 112 HIS A C 1
ATOM 878 O O . HIS A 1 112 ? -0.056 19.744 -4.182 1.00 93.50 112 HIS A O 1
ATOM 884 N N . LYS A 1 113 ? -1.796 19.317 -5.550 1.00 93.75 113 LYS A N 1
ATOM 885 C CA . LYS A 1 113 ? -1.367 20.249 -6.607 1.00 93.75 113 LYS A CA 1
ATOM 886 C C . LYS A 1 113 ? -1.360 21.705 -6.130 1.00 93.75 113 LYS A C 1
ATOM 888 O O . LYS A 1 113 ? -0.519 22.468 -6.573 1.00 93.75 113 LYS A O 1
ATOM 893 N N . GLY A 1 114 ? -2.263 22.082 -5.221 1.00 92.12 114 GLY A N 1
ATOM 894 C CA . GLY A 1 114 ? -2.283 23.422 -4.625 1.00 92.12 114 GLY A CA 1
ATOM 895 C C . GLY A 1 114 ? -1.477 23.498 -3.330 1.00 92.12 114 GLY A C 1
ATOM 896 O O . GLY A 1 114 ? -0.614 24.355 -3.177 1.00 92.12 114 GLY A O 1
ATOM 897 N N . LEU A 1 115 ? -1.729 22.570 -2.403 1.00 90.38 115 LEU A N 1
ATOM 898 C CA . LEU A 1 115 ? -1.169 22.627 -1.046 1.00 90.38 115 LEU A CA 1
ATOM 899 C C . LEU A 1 115 ? 0.336 22.338 -0.991 1.00 90.38 115 LEU A C 1
ATOM 901 O O . LEU A 1 115 ? 1.037 22.834 -0.115 1.00 90.38 115 LEU A O 1
ATOM 905 N N . THR A 1 116 ? 0.834 21.506 -1.907 1.00 89.62 116 THR A N 1
ATOM 906 C CA . THR A 1 116 ? 2.220 21.021 -1.912 1.00 89.62 116 THR A CA 1
ATOM 907 C C . THR A 1 116 ? 2.775 20.949 -3.338 1.00 89.62 116 THR A C 1
ATOM 909 O O . THR A 1 116 ? 3.422 19.963 -3.701 1.00 89.62 116 THR A O 1
ATOM 912 N N . SER A 1 117 ? 2.515 21.971 -4.165 1.00 92.12 117 SER A N 1
ATOM 913 C CA . SER A 1 117 ? 2.871 21.969 -5.599 1.00 92.12 117 SER A CA 1
ATOM 914 C C . SER A 1 117 ? 4.327 21.576 -5.886 1.00 92.12 117 SER A C 1
ATOM 916 O O . SER A 1 117 ? 4.536 20.670 -6.694 1.00 92.12 117 SER A O 1
ATOM 918 N N . PRO A 1 118 ? 5.349 22.115 -5.179 1.00 93.81 118 PRO A N 1
ATOM 919 C CA . PRO A 1 118 ? 6.743 21.763 -5.468 1.00 93.81 118 PRO A CA 1
ATOM 920 C C . PRO A 1 118 ? 7.043 20.268 -5.297 1.00 93.81 118 PRO A C 1
ATOM 922 O O . PRO A 1 118 ? 7.839 19.694 -6.043 1.00 93.81 118 PRO A O 1
ATOM 925 N N . HIS A 1 119 ? 6.390 19.619 -4.327 1.00 90.56 119 HIS A N 1
ATOM 926 C CA . HIS A 1 119 ? 6.513 18.180 -4.110 1.00 90.56 119 HIS A CA 1
ATOM 927 C C . HIS A 1 119 ? 5.884 17.401 -5.272 1.00 90.56 119 HIS A C 1
ATOM 929 O O . HIS A 1 119 ? 6.547 16.548 -5.864 1.00 90.56 119 HIS A O 1
ATOM 935 N N . VAL A 1 120 ? 4.646 17.740 -5.645 1.00 93.88 120 VAL A N 1
ATOM 936 C CA . VAL A 1 120 ? 3.910 17.085 -6.739 1.00 93.88 120 VAL A CA 1
ATOM 937 C C . VAL A 1 120 ? 4.632 17.240 -8.076 1.00 93.88 120 VAL A C 1
ATOM 939 O O . VAL A 1 120 ? 4.871 16.248 -8.765 1.00 93.88 120 VAL A O 1
ATOM 942 N N . GLU A 1 121 ? 5.036 18.460 -8.427 1.00 92.81 121 GLU A N 1
ATOM 943 C CA . GLU A 1 121 ? 5.719 18.761 -9.689 1.00 92.81 121 GLU A CA 1
ATOM 944 C C . GLU A 1 121 ? 7.057 18.039 -9.811 1.00 92.81 121 GLU A C 1
ATOM 946 O O . GLU A 1 121 ? 7.428 17.556 -10.886 1.00 92.81 121 GLU A O 1
ATOM 951 N N . ARG A 1 122 ? 7.820 17.964 -8.714 1.00 90.12 122 ARG A N 1
ATOM 952 C CA . ARG A 1 122 ? 9.043 17.166 -8.692 1.00 90.12 122 ARG A CA 1
ATOM 953 C C . ARG A 1 122 ? 8.694 15.708 -8.952 1.00 90.12 122 ARG A C 1
ATOM 955 O O . ARG A 1 122 ? 9.272 15.105 -9.850 1.00 90.12 122 ARG A O 1
ATOM 962 N N . TRP A 1 123 ? 7.745 15.151 -8.211 1.00 89.62 123 TRP A N 1
ATOM 963 C CA . TRP A 1 123 ? 7.464 13.719 -8.240 1.00 89.62 123 TRP A CA 1
ATOM 964 C C . TRP A 1 123 ? 6.927 13.225 -9.589 1.00 89.62 123 TRP A C 1
ATOM 966 O O . TRP A 1 123 ? 7.423 12.224 -10.111 1.00 89.62 123 TRP A O 1
ATOM 976 N N . GLN A 1 124 ? 6.013 13.976 -10.210 1.00 90.62 124 GLN A N 1
ATOM 977 C CA . GLN A 1 124 ? 5.495 13.687 -11.554 1.00 90.62 124 GLN A CA 1
ATOM 978 C C . GLN A 1 124 ? 6.593 13.670 -12.624 1.00 90.62 124 GLN A C 1
ATOM 980 O O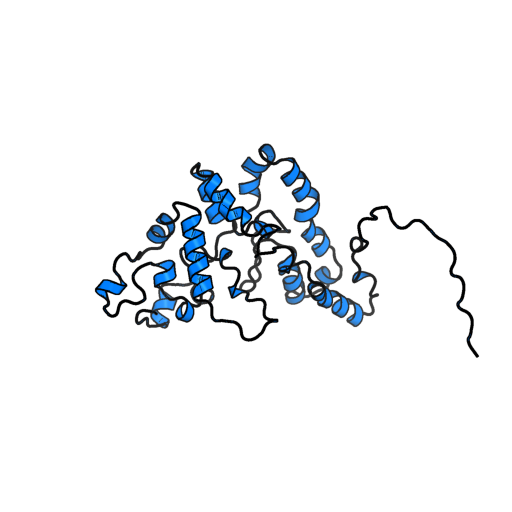 . GLN A 1 124 ? 6.516 12.923 -13.597 1.00 90.62 124 GLN A O 1
ATOM 985 N N . ARG A 1 125 ? 7.640 14.482 -12.446 1.00 88.81 125 ARG A N 1
ATOM 986 C CA . ARG A 1 125 ? 8.755 14.567 -13.393 1.00 88.81 125 ARG A CA 1
ATOM 987 C C . ARG A 1 125 ? 9.707 13.382 -13.293 1.00 88.81 125 ARG A C 1
ATOM 989 O O . ARG A 1 125 ? 10.216 12.958 -14.323 1.00 88.81 125 ARG A O 1
ATOM 996 N N . ILE A 1 126 ? 9.976 12.895 -12.077 1.00 84.31 126 ILE A N 1
ATOM 997 C CA . ILE A 1 126 ? 11.072 11.941 -11.836 1.00 84.31 126 ILE A CA 1
ATOM 998 C C . ILE A 1 126 ? 10.629 10.534 -11.425 1.00 84.31 126 ILE A C 1
ATOM 1000 O O . ILE A 1 126 ? 11.271 9.573 -11.831 1.00 84.31 126 ILE A O 1
ATOM 1004 N N . LYS A 1 127 ? 9.583 10.371 -10.605 1.00 84.56 127 LYS A N 1
ATOM 1005 C CA . LYS A 1 127 ? 9.256 9.067 -9.992 1.00 84.56 127 LYS A CA 1
ATOM 1006 C C . LYS A 1 127 ? 8.110 8.341 -10.689 1.00 84.56 127 LYS A C 1
ATOM 1008 O O . LYS A 1 127 ? 8.212 7.135 -10.907 1.00 84.56 127 LYS A O 1
ATOM 1013 N N . PHE A 1 128 ? 7.106 9.080 -11.157 1.00 88.56 128 PHE A N 1
ATOM 1014 C CA . PHE A 1 128 ? 5.990 8.512 -11.927 1.00 88.56 128 PHE A CA 1
ATOM 1015 C C . PHE A 1 128 ? 6.461 7.864 -13.242 1.00 88.56 128 PHE A C 1
ATOM 1017 O O . PHE A 1 128 ? 5.898 6.872 -13.684 1.00 88.56 128 PHE A O 1
ATOM 1024 N N . LYS A 1 129 ? 7.547 8.374 -13.834 1.00 88.12 129 LYS A N 1
ATOM 1025 C CA . LYS A 1 129 ? 8.067 7.918 -15.134 1.00 88.12 129 LYS A CA 1
ATOM 1026 C C . LYS A 1 129 ? 8.991 6.702 -15.067 1.00 88.12 129 LYS A C 1
ATOM 1028 O O . LYS A 1 129 ? 9.443 6.206 -16.092 1.00 88.12 129 LYS A O 1
ATOM 1033 N N . THR A 1 130 ? 9.291 6.203 -13.869 1.00 88.00 130 THR A N 1
ATOM 1034 C CA . THR A 1 130 ? 10.230 5.082 -13.685 1.00 88.00 130 THR A CA 1
ATOM 1035 C C . THR A 1 130 ? 9.812 3.829 -14.455 1.00 88.00 130 THR A C 1
ATOM 1037 O O . THR A 1 130 ? 10.676 3.128 -14.975 1.00 88.00 130 THR A O 1
ATOM 1040 N N . PHE A 1 131 ? 8.508 3.568 -14.587 1.00 93.38 131 PHE A N 1
ATOM 1041 C CA . PHE A 1 131 ? 8.017 2.408 -15.328 1.00 93.38 131 PHE A CA 1
ATOM 1042 C C . PHE A 1 131 ? 8.117 2.564 -16.846 1.00 93.38 131 PHE A C 1
ATOM 1044 O O . PHE A 1 131 ? 8.312 1.576 -17.544 1.00 93.38 131 PHE A O 1
ATOM 1051 N N . GLU A 1 132 ? 8.052 3.789 -17.377 1.00 92.19 132 GLU A N 1
ATOM 1052 C CA . GLU A 1 132 ? 8.276 4.039 -18.808 1.00 92.19 132 GLU A CA 1
ATOM 1053 C C . GLU A 1 132 ? 9.691 3.610 -19.215 1.00 92.19 132 GLU A C 1
ATOM 1055 O O . GLU A 1 132 ? 9.878 2.992 -20.260 1.00 92.19 132 GLU A O 1
ATOM 1060 N N . HIS A 1 133 ? 10.687 3.862 -18.362 1.00 89.31 133 HIS A N 1
ATOM 1061 C CA . HIS A 1 133 ? 12.054 3.396 -18.595 1.00 89.31 133 HIS A CA 1
ATOM 1062 C C . HIS A 1 133 ? 12.154 1.867 -18.604 1.00 89.31 133 HIS A C 1
ATOM 1064 O O . HIS A 1 133 ? 12.825 1.310 -19.468 1.00 89.31 133 HIS A O 1
ATOM 1070 N N . VAL A 1 134 ? 11.460 1.192 -17.684 1.00 91.94 134 VAL A N 1
ATOM 1071 C CA . VAL A 1 134 ? 11.426 -0.277 -17.622 1.00 91.94 134 VAL A CA 1
ATOM 1072 C C . VAL A 1 134 ? 10.724 -0.873 -18.834 1.00 91.94 134 VAL A C 1
ATOM 1074 O O . VAL A 1 134 ? 11.253 -1.797 -19.437 1.00 91.94 134 VAL A O 1
ATOM 1077 N N . LYS A 1 135 ? 9.581 -0.320 -19.253 1.00 93.62 135 LYS A N 1
ATOM 1078 C CA . LYS A 1 135 ? 8.839 -0.796 -20.432 1.00 93.62 135 LYS A CA 1
ATOM 1079 C C . LYS A 1 135 ? 9.665 -0.739 -21.720 1.00 93.62 135 LYS A C 1
ATOM 1081 O O . LYS A 1 135 ? 9.461 -1.562 -22.605 1.00 93.62 135 LYS A O 1
ATOM 1086 N N . ASN A 1 136 ? 10.606 0.200 -21.801 1.00 92.00 136 ASN A N 1
ATOM 1087 C CA . ASN A 1 136 ? 11.517 0.362 -22.933 1.00 92.00 136 ASN A CA 1
ATOM 1088 C C . ASN A 1 136 ? 12.836 -0.417 -22.783 1.00 92.00 136 ASN A C 1
ATOM 1090 O O . ASN A 1 136 ? 13.679 -0.369 -23.678 1.00 92.00 136 ASN A O 1
ATOM 1094 N N . ALA A 1 137 ? 13.051 -1.107 -21.661 1.00 89.94 137 ALA A N 1
ATOM 1095 C CA . ALA A 1 137 ? 14.284 -1.836 -21.417 1.00 89.94 137 ALA A CA 1
ATOM 1096 C C . ALA A 1 137 ? 14.297 -3.172 -22.200 1.00 89.94 137 ALA A C 1
ATOM 1098 O O . ALA A 1 137 ? 13.291 -3.890 -22.210 1.00 89.94 137 ALA A O 1
ATOM 1099 N N . PRO A 1 138 ? 15.418 -3.543 -22.855 1.00 89.56 138 PRO A N 1
ATOM 1100 C CA . PRO A 1 138 ? 15.489 -4.752 -23.684 1.00 89.56 138 PRO A CA 1
ATOM 1101 C C . PRO A 1 138 ? 15.140 -6.058 -22.955 1.00 89.56 138 PRO A C 1
ATOM 1103 O O . PRO A 1 138 ? 14.569 -6.964 -23.556 1.00 89.56 138 PRO A O 1
ATOM 1106 N N . ASP A 1 139 ? 15.452 -6.149 -21.663 1.00 90.88 139 ASP A N 1
ATOM 1107 C CA . ASP A 1 139 ? 15.157 -7.292 -20.791 1.00 90.88 139 ASP A CA 1
ATOM 1108 C C . ASP A 1 139 ? 13.669 -7.433 -20.529 1.00 90.88 139 ASP A C 1
ATOM 1110 O O . ASP A 1 139 ? 13.128 -8.529 -20.586 1.00 90.88 139 ASP A O 1
ATOM 1114 N N . TYR A 1 140 ? 12.988 -6.323 -20.270 1.00 93.56 140 TYR A N 1
ATOM 1115 C CA . TYR A 1 140 ? 11.560 -6.313 -20.020 1.00 93.56 140 TYR A CA 1
ATOM 1116 C C . TYR A 1 140 ? 10.780 -6.684 -21.285 1.00 93.56 140 TYR A C 1
ATOM 1118 O O . TYR A 1 140 ? 9.794 -7.426 -21.230 1.00 93.56 140 TYR A O 1
ATOM 1126 N N . ILE A 1 141 ? 11.240 -6.196 -22.441 1.00 94.31 141 ILE A N 1
ATOM 1127 C CA . ILE A 1 141 ? 10.642 -6.496 -23.745 1.00 94.31 141 ILE A CA 1
ATOM 1128 C C . ILE A 1 141 ? 10.831 -7.979 -24.085 1.00 94.31 141 ILE A C 1
ATOM 1130 O O . ILE A 1 141 ? 9.847 -8.662 -24.371 1.00 94.31 141 ILE A O 1
ATOM 1134 N N . ALA A 1 142 ? 12.064 -8.487 -24.018 1.00 93.19 142 ALA A N 1
ATOM 1135 C CA . ALA A 1 142 ? 12.394 -9.861 -24.402 1.00 93.19 142 ALA A CA 1
ATOM 1136 C C . ALA A 1 142 ? 12.124 -10.909 -23.302 1.00 93.19 142 ALA A C 1
ATOM 1138 O O . ALA A 1 142 ? 12.110 -12.108 -23.582 1.00 93.19 142 ALA A O 1
ATOM 1139 N N . GLY A 1 143 ? 11.921 -10.479 -22.058 1.00 92.81 143 GLY A N 1
ATOM 1140 C CA . GLY A 1 143 ? 11.628 -11.332 -20.912 1.00 92.81 143 GLY A CA 1
ATOM 1141 C C . GLY A 1 143 ? 10.237 -11.962 -20.969 1.00 92.81 143 GLY A C 1
ATOM 1142 O O . GLY A 1 143 ? 9.325 -11.484 -21.645 1.00 92.81 143 GLY A O 1
ATOM 1143 N N . ASN A 1 144 ? 10.063 -13.059 -20.237 1.00 94.19 144 ASN A N 1
ATOM 1144 C CA . ASN A 1 144 ? 8.758 -13.695 -20.058 1.00 94.19 144 ASN A CA 1
ATOM 1145 C C . ASN A 1 144 ? 7.937 -12.983 -18.961 1.00 94.19 144 ASN A C 1
ATOM 1147 O O . ASN A 1 144 ? 8.379 -12.002 -18.363 1.00 94.19 144 ASN A O 1
ATOM 1151 N N . GLU A 1 145 ? 6.718 -13.459 -18.700 1.00 92.75 145 GLU A N 1
ATOM 1152 C CA . GLU A 1 145 ? 5.844 -12.873 -17.674 1.00 92.75 145 GLU A CA 1
ATOM 1153 C C . GLU A 1 145 ? 6.488 -12.872 -16.281 1.00 92.75 145 GLU A C 1
ATOM 1155 O O . GLU A 1 145 ? 6.445 -11.856 -15.592 1.00 92.75 145 GLU A O 1
ATOM 1160 N N . GLU A 1 146 ? 7.144 -13.968 -15.898 1.00 92.00 146 GLU A N 1
ATOM 1161 C CA . GLU A 1 146 ? 7.805 -14.095 -14.596 1.00 92.00 146 GLU A CA 1
ATOM 1162 C C . GLU A 1 146 ? 8.936 -13.077 -14.429 1.00 92.00 146 GLU A C 1
ATOM 1164 O O . GLU A 1 146 ? 9.043 -12.401 -13.407 1.00 92.00 146 GLU A O 1
ATOM 1169 N N . TYR A 1 147 ? 9.725 -12.874 -15.483 1.00 92.00 147 TYR A N 1
ATOM 1170 C CA . TYR A 1 147 ? 10.736 -11.828 -15.515 1.00 92.00 147 TYR A CA 1
ATOM 1171 C C . TYR A 1 147 ? 10.109 -10.449 -15.300 1.00 92.00 147 TYR A C 1
ATOM 1173 O O . TYR A 1 147 ? 10.550 -9.690 -14.436 1.00 92.00 147 TYR A O 1
ATOM 1181 N N . ARG A 1 148 ? 9.033 -10.132 -16.031 1.00 93.75 148 ARG A N 1
ATOM 1182 C CA . ARG A 1 148 ? 8.350 -8.836 -15.908 1.00 93.75 148 ARG A CA 1
ATOM 1183 C C . ARG A 1 148 ? 7.806 -8.614 -14.502 1.00 93.75 148 ARG A C 1
ATOM 1185 O O . ARG A 1 148 ? 7.953 -7.506 -13.991 1.00 93.75 148 ARG A O 1
ATOM 1192 N N . LYS A 1 149 ? 7.250 -9.646 -13.855 1.00 93.44 149 LYS A N 1
ATOM 1193 C CA . LYS A 1 149 ? 6.768 -9.582 -12.463 1.00 93.44 149 LYS A CA 1
ATOM 1194 C C . LYS A 1 149 ? 7.851 -9.099 -11.502 1.00 93.44 149 LYS A C 1
ATOM 1196 O O . LYS A 1 149 ? 7.558 -8.261 -10.655 1.00 93.44 149 LYS A O 1
ATOM 1201 N N . THR A 1 150 ? 9.108 -9.517 -11.679 1.00 91.56 150 THR A N 1
ATOM 1202 C CA . THR A 1 150 ? 10.219 -9.019 -10.843 1.00 91.56 150 THR A CA 1
ATOM 1203 C C . THR A 1 150 ? 10.425 -7.506 -10.964 1.00 91.56 150 THR A C 1
ATOM 1205 O O . THR A 1 150 ? 10.685 -6.841 -9.963 1.00 91.56 150 THR A O 1
ATOM 1208 N N . CYS A 1 151 ? 10.233 -6.935 -12.157 1.00 93.25 151 CYS A N 1
ATOM 1209 C CA . CYS A 1 151 ? 10.323 -5.492 -12.376 1.00 93.25 151 CYS A CA 1
ATOM 1210 C C . CYS A 1 151 ? 9.122 -4.748 -11.770 1.00 93.25 151 CYS A C 1
ATOM 1212 O O . CYS A 1 151 ? 9.281 -3.661 -11.207 1.00 93.25 151 CYS A O 1
ATOM 1214 N N . LEU A 1 152 ? 7.919 -5.329 -11.872 1.00 94.94 152 LEU A N 1
ATOM 1215 C CA . LEU A 1 152 ? 6.678 -4.711 -11.391 1.00 94.94 152 LEU A CA 1
ATOM 1216 C C . LEU A 1 152 ? 6.704 -4.460 -9.879 1.00 94.94 152 LEU A C 1
ATOM 1218 O O . LEU A 1 152 ? 6.230 -3.407 -9.455 1.00 94.94 152 LEU A O 1
ATOM 1222 N N . LYS A 1 153 ? 7.344 -5.339 -9.094 1.00 91.94 153 LYS A N 1
ATOM 1223 C CA . LYS A 1 153 ? 7.507 -5.188 -7.633 1.00 91.94 153 LYS A CA 1
ATOM 1224 C C . LYS A 1 153 ? 8.065 -3.823 -7.213 1.00 91.94 153 LYS A C 1
ATOM 1226 O O . LYS A 1 153 ? 7.684 -3.301 -6.173 1.00 91.94 153 LYS A O 1
ATOM 1231 N N . CYS A 1 154 ? 8.967 -3.247 -8.014 1.00 92.38 154 CYS A N 1
ATOM 1232 C CA . CYS A 1 154 ? 9.655 -1.990 -7.687 1.00 92.38 154 CYS A CA 1
ATOM 1233 C C . CYS A 1 154 ? 9.219 -0.798 -8.548 1.00 92.38 154 CYS A C 1
ATOM 1235 O O . CYS A 1 154 ? 9.431 0.350 -8.164 1.00 92.38 154 CYS A O 1
ATOM 1237 N N . HIS A 1 155 ? 8.665 -1.054 -9.734 1.00 94.69 155 HIS A N 1
ATOM 1238 C CA . HIS A 1 155 ? 8.347 -0.018 -10.719 1.00 94.69 155 HIS A CA 1
ATOM 1239 C C . HIS A 1 155 ? 6.846 0.216 -10.901 1.00 94.69 155 HIS A C 1
ATOM 1241 O O . HIS A 1 155 ? 6.439 0.917 -11.824 1.00 94.69 155 HIS A O 1
ATOM 1247 N N . THR A 1 156 ? 6.020 -0.326 -10.014 1.00 95.81 156 THR A N 1
ATOM 1248 C CA . THR A 1 156 ? 4.590 -0.019 -9.928 1.00 95.81 156 THR A CA 1
ATOM 1249 C C . THR A 1 156 ? 4.209 0.304 -8.489 1.00 95.81 156 THR A C 1
ATOM 1251 O O . THR A 1 156 ? 5.023 0.175 -7.573 1.00 95.81 156 THR A O 1
ATOM 1254 N N . THR A 1 157 ? 2.979 0.761 -8.284 1.00 94.75 157 THR A N 1
ATOM 1255 C CA . THR A 1 157 ? 2.443 1.063 -6.957 1.00 94.75 157 THR A CA 1
ATOM 1256 C C . THR A 1 157 ? 1.394 0.036 -6.571 1.00 94.75 157 THR A C 1
ATOM 1258 O O . THR A 1 157 ? 0.473 -0.231 -7.343 1.00 94.75 157 THR A O 1
ATOM 1261 N N . GLY A 1 158 ? 1.521 -0.520 -5.364 1.00 92.56 158 GLY A N 1
ATOM 1262 C CA . GLY A 1 158 ? 0.585 -1.512 -4.835 1.00 92.56 158 GLY A CA 1
ATOM 1263 C C . GLY A 1 158 ? 0.631 -2.847 -5.572 1.00 92.56 158 GLY A C 1
ATOM 1264 O O . GLY A 1 158 ? -0.419 -3.412 -5.855 1.00 92.56 158 GLY A O 1
ATOM 1265 N N . TYR A 1 159 ? 1.830 -3.317 -5.931 1.00 93.38 159 TYR A N 1
ATOM 1266 C CA . TYR A 1 159 ? 2.003 -4.642 -6.518 1.00 93.38 159 TYR A CA 1
ATOM 1267 C C . TYR A 1 159 ? 1.660 -5.737 -5.498 1.00 93.38 159 TYR A C 1
ATOM 1269 O O . TYR A 1 159 ? 2.172 -5.733 -4.381 1.00 93.38 159 TYR A O 1
ATOM 1277 N N . ASP A 1 160 ? 0.811 -6.678 -5.898 1.00 89.06 160 ASP A N 1
ATOM 1278 C CA . ASP A 1 160 ? 0.391 -7.832 -5.113 1.00 89.06 160 ASP A CA 1
ATOM 1279 C C . ASP A 1 160 ? 1.012 -9.098 -5.705 1.00 89.06 160 ASP A C 1
ATOM 1281 O O . ASP A 1 160 ? 0.651 -9.529 -6.803 1.00 89.06 160 ASP A O 1
ATOM 1285 N N . GLU A 1 161 ? 1.943 -9.708 -4.972 1.00 85.50 161 GLU A N 1
ATOM 1286 C CA . GLU A 1 161 ? 2.662 -10.898 -5.431 1.00 85.50 161 GLU A CA 1
ATOM 1287 C C . GLU A 1 161 ? 1.746 -12.105 -5.652 1.00 85.50 161 GLU A C 1
ATOM 1289 O O . GLU A 1 161 ? 1.992 -12.893 -6.565 1.00 85.50 161 GLU A O 1
ATOM 1294 N N . ALA A 1 162 ? 0.661 -12.222 -4.880 1.00 83.44 162 ALA A N 1
ATOM 1295 C CA . ALA A 1 162 ? -0.265 -13.347 -4.980 1.00 83.44 162 ALA A CA 1
ATOM 1296 C C . ALA A 1 162 ? -1.088 -13.302 -6.274 1.00 83.44 162 ALA A C 1
ATOM 1298 O O . ALA A 1 162 ? -1.461 -14.341 -6.818 1.00 83.44 162 ALA A O 1
ATOM 1299 N N . THR A 1 163 ? -1.375 -12.098 -6.780 1.00 86.94 163 THR A N 1
ATOM 1300 C CA . THR A 1 163 ? -2.202 -11.913 -7.984 1.00 86.94 163 THR A CA 1
ATOM 1301 C C . THR A 1 163 ? -1.407 -11.466 -9.210 1.00 86.94 163 THR A C 1
ATOM 1303 O O . THR A 1 163 ? -1.918 -11.546 -10.328 1.00 86.94 163 THR A O 1
ATOM 1306 N N . GLY A 1 164 ? -0.177 -10.982 -9.021 1.00 89.38 164 GLY A N 1
ATOM 1307 C CA . GLY A 1 164 ? 0.650 -10.369 -10.059 1.00 89.38 164 GLY A CA 1
ATOM 1308 C C . GLY A 1 164 ? 0.126 -9.021 -10.566 1.00 89.38 164 GLY A C 1
ATOM 1309 O O . GLY A 1 164 ? 0.560 -8.557 -11.621 1.00 89.38 164 GLY A O 1
ATOM 1310 N N . LYS A 1 165 ? -0.834 -8.408 -9.863 1.00 92.81 165 LYS A N 1
ATOM 1311 C CA . LYS A 1 165 ? -1.468 -7.138 -10.250 1.00 92.81 165 LYS A CA 1
ATOM 1312 C C . LYS A 1 165 ? -0.880 -5.973 -9.466 1.00 92.81 165 LYS A C 1
ATOM 1314 O O . LYS A 1 165 ? -0.327 -6.162 -8.393 1.00 92.81 165 LYS A O 1
ATOM 1319 N N . TYR A 1 166 ? -1.038 -4.766 -9.994 1.00 95.56 166 TYR A N 1
ATOM 1320 C CA . TYR A 1 166 ? -0.675 -3.517 -9.327 1.00 95.56 166 TYR A CA 1
ATOM 1321 C C . TYR A 1 166 ? -1.815 -2.504 -9.429 1.00 95.56 166 TYR A C 1
ATOM 1323 O O . TYR A 1 166 ? -2.669 -2.606 -10.313 1.00 95.56 166 TYR A O 1
ATOM 1331 N N . SER A 1 167 ? -1.810 -1.516 -8.539 1.00 95.81 167 SER A N 1
ATOM 1332 C CA . SER A 1 167 ? -2.850 -0.486 -8.450 1.00 95.81 167 SER A CA 1
ATOM 1333 C C . SER A 1 167 ? -2.608 0.689 -9.398 1.00 95.81 167 SER A C 1
ATOM 1335 O O . SER A 1 167 ? -3.554 1.239 -9.955 1.00 95.81 167 SER A O 1
ATOM 1337 N N . GLU A 1 168 ? -1.348 1.085 -9.600 1.00 96.06 168 GLU A N 1
ATOM 1338 C CA . GLU A 1 168 ? -0.991 2.188 -10.501 1.00 96.06 168 GLU A CA 1
ATOM 1339 C C . GLU A 1 168 ? 0.378 1.959 -11.161 1.00 96.06 168 GLU A C 1
ATOM 1341 O O . GLU A 1 168 ? 1.296 1.407 -10.550 1.00 96.06 168 GLU A O 1
ATOM 1346 N N . GLU A 1 169 ? 0.517 2.374 -12.424 1.00 94.94 169 GLU A N 1
ATOM 1347 C CA . GLU A 1 169 ? 1.806 2.349 -13.120 1.00 94.94 169 GLU A CA 1
ATOM 1348 C C . GLU A 1 169 ? 2.784 3.366 -12.517 1.00 94.94 169 GLU A C 1
ATOM 1350 O O . GLU A 1 169 ? 2.427 4.512 -12.242 1.00 94.94 169 GLU A O 1
ATOM 1355 N N . GLY A 1 170 ? 4.052 2.967 -12.386 1.00 94.56 170 GLY A N 1
ATOM 1356 C CA . GLY A 1 170 ? 5.091 3.820 -11.820 1.00 94.56 170 GLY A CA 1
ATOM 1357 C C . GLY A 1 170 ? 5.095 3.850 -10.295 1.00 94.56 170 GLY A C 1
ATOM 1358 O O . GLY A 1 170 ? 4.209 3.334 -9.614 1.00 94.56 170 GLY A O 1
ATOM 1359 N N . VAL A 1 171 ? 6.138 4.474 -9.751 1.00 94.69 171 VAL A N 1
ATOM 1360 C CA . VAL A 1 171 ? 6.298 4.702 -8.311 1.00 94.69 171 VAL A CA 1
ATOM 1361 C C . VAL A 1 171 ? 5.555 5.989 -7.947 1.00 94.69 171 VAL A C 1
ATOM 1363 O O . VAL A 1 171 ? 6.107 7.093 -8.057 1.00 94.69 171 VAL A O 1
ATOM 1366 N N . THR A 1 172 ? 4.276 5.860 -7.584 1.00 94.44 172 THR A N 1
ATOM 1367 C CA . THR A 1 172 ? 3.382 6.993 -7.321 1.00 94.44 172 THR A CA 1
ATOM 1368 C C . THR A 1 172 ? 3.375 7.394 -5.843 1.00 94.44 172 THR A C 1
ATOM 1370 O O . THR A 1 172 ? 4.317 7.096 -5.108 1.00 94.44 172 THR A O 1
ATOM 1373 N N . CYS A 1 173 ? 2.383 8.171 -5.400 1.00 93.81 173 CYS A N 1
ATOM 1374 C CA . CYS A 1 173 ? 2.318 8.699 -4.033 1.00 93.81 173 CYS A CA 1
ATOM 1375 C C . CYS A 1 173 ? 2.268 7.567 -2.993 1.00 93.81 173 CYS A C 1
ATOM 1377 O O . CYS A 1 173 ? 2.978 7.586 -1.986 1.00 93.81 173 CYS A O 1
ATOM 1379 N N . GLU A 1 174 ? 1.443 6.559 -3.263 1.00 93.56 174 GLU A N 1
ATOM 1380 C CA . GLU A 1 174 ? 1.150 5.468 -2.332 1.00 93.56 174 GLU A CA 1
ATOM 1381 C C . GLU A 1 174 ? 2.280 4.429 -2.261 1.00 93.56 174 GLU A C 1
ATOM 1383 O O . GLU A 1 174 ? 2.337 3.654 -1.311 1.00 93.56 174 GLU A O 1
ATOM 1388 N N . ALA A 1 175 ? 3.244 4.459 -3.191 1.00 91.00 175 ALA A N 1
ATOM 1389 C CA . ALA A 1 175 ? 4.443 3.621 -3.118 1.00 91.00 175 ALA A CA 1
ATOM 1390 C C . ALA A 1 175 ? 5.347 3.979 -1.922 1.00 91.00 175 ALA A C 1
ATOM 1392 O O . ALA A 1 175 ? 6.126 3.149 -1.463 1.00 91.00 175 ALA A O 1
ATOM 1393 N N . CYS A 1 176 ? 5.247 5.210 -1.407 1.00 88.50 176 CYS A N 1
ATOM 1394 C CA . CYS A 1 176 ? 5.973 5.649 -0.212 1.00 88.50 176 CYS A CA 1
ATOM 1395 C C . CYS A 1 176 ? 5.043 5.923 0.976 1.00 88.50 176 CYS A C 1
ATOM 1397 O O . CYS A 1 176 ? 5.404 5.655 2.119 1.00 88.50 176 CYS A O 1
ATOM 1399 N N . HIS A 1 177 ? 3.852 6.468 0.725 1.00 89.69 177 HIS A N 1
ATOM 1400 C CA . HIS A 1 177 ? 2.909 6.819 1.790 1.00 89.69 177 HIS A CA 1
ATOM 1401 C C . HIS A 1 177 ? 2.022 5.648 2.244 1.00 89.69 177 HIS A C 1
ATOM 1403 O O . HIS A 1 177 ? 1.342 5.775 3.260 1.00 89.69 177 HIS A O 1
ATOM 1409 N N . GLY A 1 178 ? 2.065 4.512 1.540 1.00 89.31 178 GLY A N 1
ATOM 1410 C CA . GLY A 1 178 ? 1.173 3.375 1.759 1.00 89.31 178 GLY A CA 1
ATOM 1411 C C . GLY A 1 178 ? -0.195 3.567 1.100 1.00 89.31 178 GLY A C 1
ATOM 1412 O O . GLY A 1 178 ? -0.464 4.606 0.493 1.00 89.31 178 GLY A O 1
ATOM 1413 N N . ALA A 1 179 ? -1.049 2.550 1.224 1.00 92.88 179 ALA A N 1
ATOM 1414 C CA . ALA A 1 179 ? -2.413 2.553 0.702 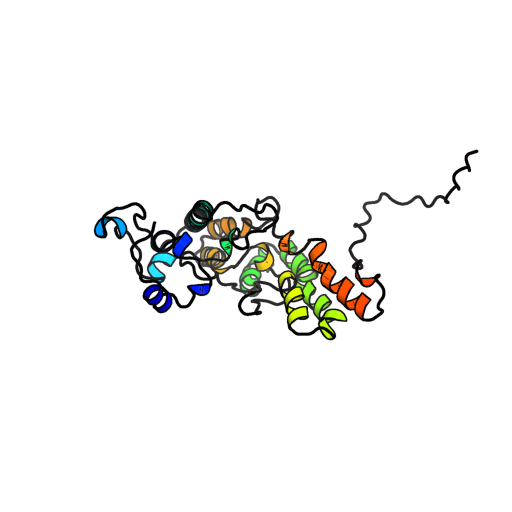1.00 92.88 179 ALA A CA 1
ATOM 1415 C C . ALA A 1 179 ? -3.250 3.691 1.314 1.00 92.88 179 ALA A C 1
ATOM 1417 O O . ALA A 1 179 ? -3.294 3.874 2.534 1.00 92.88 179 ALA A O 1
ATOM 1418 N N . GLY A 1 180 ? -3.907 4.473 0.460 1.00 94.25 180 GLY A N 1
ATOM 1419 C CA . GLY A 1 180 ? -4.560 5.718 0.842 1.00 94.25 180 GLY A CA 1
ATOM 1420 C C . GLY A 1 180 ? -5.964 5.619 1.385 1.00 94.25 180 GLY A C 1
ATOM 1421 O O . GLY A 1 180 ? -6.526 6.659 1.723 1.00 94.25 180 GLY A O 1
ATOM 1422 N N . GLU A 1 181 ? -6.522 4.422 1.523 1.00 94.12 181 GLU A N 1
ATOM 1423 C CA . GLU A 1 181 ? -7.844 4.180 2.105 1.00 94.12 181 GLU A CA 1
ATOM 1424 C C . GLU A 1 181 ? -8.094 5.015 3.371 1.00 94.12 181 GLU A C 1
ATOM 1426 O O . GLU A 1 181 ? -8.949 5.904 3.373 1.00 94.12 181 GLU A O 1
ATOM 1431 N N . VAL A 1 182 ? -7.286 4.813 4.416 1.00 93.31 182 VAL A N 1
ATOM 1432 C CA . VAL A 1 182 ? -7.543 5.417 5.730 1.00 93.31 182 VAL A CA 1
ATOM 1433 C C . VAL A 1 182 ? -7.164 6.897 5.779 1.00 93.31 182 VAL A C 1
ATOM 1435 O O . VAL A 1 182 ? -7.927 7.725 6.282 1.00 93.31 182 VAL A O 1
ATOM 1438 N N . PHE A 1 183 ? -5.992 7.276 5.260 1.00 92.88 183 PHE A N 1
ATOM 1439 C CA . PHE A 1 183 ? -5.581 8.678 5.342 1.00 92.88 183 PHE A CA 1
ATOM 1440 C C . PHE A 1 183 ? -6.392 9.581 4.411 1.00 92.88 183 PHE A C 1
ATOM 1442 O O . PHE A 1 183 ? -6.654 10.727 4.778 1.00 92.88 183 PHE A O 1
ATOM 1449 N N . SER A 1 184 ? -6.840 9.084 3.251 1.00 93.56 184 SER A N 1
ATOM 1450 C CA . SER A 1 184 ? -7.727 9.857 2.377 1.00 93.56 184 SER A CA 1
ATOM 1451 C C . SER A 1 184 ? -9.119 10.012 2.984 1.00 93.56 184 SER A C 1
ATOM 1453 O O . SER A 1 184 ? -9.678 11.102 2.895 1.00 93.56 184 SER A O 1
ATOM 1455 N N . TYR A 1 185 ? -9.631 8.991 3.681 1.00 93.75 185 TYR A N 1
ATOM 1456 C CA . TYR A 1 185 ? -10.877 9.096 4.441 1.00 93.75 185 TYR A CA 1
ATOM 1457 C C . TYR A 1 185 ? -10.808 10.221 5.481 1.00 93.75 185 TYR A C 1
ATOM 1459 O O . TYR A 1 185 ? -11.668 11.101 5.498 1.00 93.75 185 TYR A O 1
ATOM 1467 N N . PHE A 1 186 ? -9.747 10.270 6.296 1.00 96.06 186 PHE A N 1
ATOM 1468 C CA . PHE A 1 186 ? -9.574 11.349 7.276 1.00 96.06 186 PHE A CA 1
ATOM 1469 C C . PHE A 1 186 ? -9.505 12.738 6.634 1.00 96.06 186 PHE A C 1
ATOM 1471 O O . PHE A 1 186 ? -10.034 13.697 7.198 1.00 96.06 186 PHE A O 1
ATOM 1478 N N . MET A 1 187 ? -8.881 12.862 5.461 1.00 92.94 187 MET A N 1
ATOM 1479 C CA . MET A 1 187 ? -8.864 14.122 4.711 1.00 92.94 187 MET A CA 1
ATOM 1480 C C . MET A 1 187 ? -10.271 14.531 4.253 1.00 92.94 187 MET A C 1
ATOM 1482 O O . MET A 1 187 ? -10.619 15.705 4.360 1.00 92.94 187 MET A O 1
ATOM 1486 N N . GLU A 1 188 ? -11.090 13.582 3.794 1.00 92.06 188 GLU A N 1
ATOM 1487 C CA . GLU A 1 188 ? -12.455 13.829 3.305 1.00 92.06 188 GLU A CA 1
ATOM 1488 C C . GLU A 1 188 ? -13.420 14.258 4.414 1.00 92.06 188 GLU A C 1
ATOM 1490 O O . GLU A 1 188 ? -14.260 15.126 4.190 1.00 92.06 188 GLU A O 1
ATOM 1495 N N . ILE A 1 189 ? -13.270 13.719 5.627 1.00 94.38 189 ILE A N 1
ATOM 1496 C CA . ILE A 1 189 ? -14.132 14.063 6.771 1.00 94.38 189 ILE A CA 1
ATOM 1497 C C . ILE A 1 189 ? -13.630 15.267 7.588 1.00 94.38 189 ILE A C 1
ATOM 1499 O O . ILE A 1 189 ? -14.059 15.472 8.723 1.00 94.38 189 ILE A O 1
ATOM 1503 N N . GLY A 1 190 ? -12.687 16.049 7.054 1.00 94.31 190 GLY A N 1
ATOM 1504 C CA . GLY A 1 190 ? -12.170 17.252 7.718 1.00 94.31 190 GLY A CA 1
ATOM 1505 C C . GLY A 1 190 ? -11.206 16.987 8.881 1.00 94.31 190 GLY A C 1
ATOM 1506 O O . GLY A 1 190 ? -10.917 17.891 9.661 1.00 94.31 190 GLY A O 1
ATOM 1507 N N . LYS A 1 191 ? -10.663 15.771 8.995 1.00 96.31 191 LYS A N 1
ATOM 1508 C CA . LYS A 1 191 ? -9.662 15.366 9.998 1.00 96.31 191 LYS A CA 1
ATOM 1509 C C . LYS A 1 191 ? -8.280 15.143 9.373 1.00 96.31 191 LYS A C 1
ATOM 1511 O O . LYS A 1 191 ? -7.557 14.223 9.750 1.00 96.31 191 LYS A O 1
ATOM 1516 N N . ALA A 1 192 ? -7.883 15.995 8.429 1.00 93.88 192 ALA A N 1
ATOM 1517 C CA . ALA A 1 192 ? -6.612 15.875 7.709 1.00 93.88 192 ALA A CA 1
ATOM 1518 C C . ALA A 1 192 ? -5.362 15.640 8.598 1.00 93.88 192 ALA A C 1
ATOM 1520 O O . ALA A 1 192 ? -4.513 14.847 8.183 1.00 93.88 192 ALA A O 1
ATOM 1521 N N . PRO A 1 193 ? -5.233 16.224 9.813 1.00 95.31 193 PRO A N 1
ATOM 1522 C CA . PRO A 1 193 ? -4.112 15.916 10.705 1.00 95.31 193 PRO A CA 1
ATOM 1523 C C . PRO A 1 193 ? -3.991 14.429 11.079 1.00 95.31 193 PRO A C 1
ATOM 1525 O O . PRO A 1 193 ? -2.876 13.919 11.166 1.00 95.31 193 PRO A O 1
ATOM 1528 N N . GLU A 1 194 ? -5.107 13.711 11.241 1.00 95.88 194 GLU A N 1
ATOM 1529 C CA . GLU A 1 194 ? -5.096 12.268 11.526 1.00 95.88 194 GLU A CA 1
ATOM 1530 C C . GLU A 1 194 ? -4.599 11.471 10.316 1.00 95.88 194 GLU A C 1
ATOM 1532 O O . GLU A 1 194 ? -3.714 10.625 10.442 1.00 95.88 194 GLU A O 1
ATOM 1537 N N . GLY A 1 195 ? -5.067 11.814 9.113 1.00 93.81 195 GLY A N 1
ATOM 1538 C CA . GLY A 1 195 ? -4.559 11.210 7.879 1.00 93.81 195 GLY A CA 1
ATOM 1539 C C . GLY A 1 195 ? -3.062 11.468 7.672 1.00 93.81 195 GLY A C 1
ATOM 1540 O O . GLY A 1 195 ? -2.319 10.572 7.271 1.00 93.81 195 GLY A O 1
ATOM 1541 N N . GLN A 1 196 ? -2.583 12.667 8.013 1.00 91.94 196 GLN A N 1
ATOM 1542 C CA . GLN A 1 196 ? -1.168 13.018 7.903 1.00 91.94 196 GLN A CA 1
ATOM 1543 C C . GLN A 1 196 ? -0.274 12.178 8.825 1.00 91.94 196 GLN A C 1
ATOM 1545 O O . GLN A 1 196 ? 0.836 11.829 8.418 1.00 91.94 196 GLN A O 1
ATOM 1550 N N . LYS A 1 197 ? -0.723 11.859 10.049 1.00 91.75 197 LYS A N 1
ATOM 1551 C CA . LYS A 1 197 ? 0.023 10.974 10.962 1.00 91.75 197 LYS A CA 1
ATOM 1552 C C . LYS A 1 197 ? 0.275 9.622 10.299 1.00 91.75 197 LYS A C 1
ATOM 1554 O O . LYS A 1 197 ? 1.414 9.172 10.265 1.00 91.75 197 LYS A O 1
ATOM 1559 N N . ILE A 1 198 ? -0.764 9.034 9.704 1.00 91.06 198 ILE A N 1
ATOM 1560 C CA . ILE A 1 198 ? -0.690 7.728 9.038 1.00 91.06 198 ILE A CA 1
ATOM 1561 C C . ILE A 1 198 ? 0.231 7.783 7.813 1.00 91.06 198 ILE A C 1
ATOM 1563 O O . ILE A 1 198 ? 1.166 6.991 7.708 1.00 91.06 198 ILE A O 1
ATOM 1567 N N . ALA A 1 199 ? 0.035 8.760 6.923 1.00 89.62 199 ALA A N 1
ATOM 1568 C CA . ALA A 1 199 ? 0.796 8.872 5.674 1.00 89.62 199 ALA A CA 1
ATOM 1569 C C . ALA A 1 199 ? 2.313 9.080 5.882 1.00 89.62 199 ALA A C 1
ATOM 1571 O O . ALA A 1 199 ? 3.103 8.885 4.957 1.00 89.62 199 ALA A O 1
ATOM 1572 N N . LYS A 1 200 ? 2.749 9.495 7.079 1.00 86.75 200 LYS A N 1
ATOM 1573 C CA . LYS A 1 200 ? 4.168 9.704 7.408 1.00 86.75 200 LYS A CA 1
ATOM 1574 C C . LYS A 1 200 ? 4.891 8.450 7.893 1.00 86.75 200 LYS A C 1
ATOM 1576 O O . LYS A 1 200 ? 6.118 8.428 7.805 1.00 86.75 200 LYS A O 1
ATOM 1581 N N . VAL A 1 201 ? 4.179 7.421 8.359 1.00 76.00 201 VAL A N 1
ATOM 1582 C CA . VAL A 1 201 ? 4.779 6.233 9.004 1.00 76.00 201 VAL A CA 1
ATOM 1583 C C . VAL A 1 201 ? 5.730 5.467 8.072 1.00 76.00 201 VAL A C 1
ATOM 1585 O O . VAL A 1 201 ? 6.625 4.793 8.559 1.00 76.00 201 VAL A O 1
ATOM 1588 N N . GLY A 1 202 ? 5.600 5.600 6.746 1.00 63.81 202 GLY A N 1
ATOM 1589 C CA . GLY A 1 202 ? 6.514 5.010 5.753 1.00 63.81 202 GLY A CA 1
ATOM 1590 C C . GLY A 1 202 ? 7.600 5.943 5.204 1.00 63.81 202 GLY A C 1
ATOM 1591 O O . GLY A 1 202 ? 8.285 5.589 4.256 1.00 63.81 202 GLY A O 1
ATOM 1592 N N . THR A 1 203 ? 7.756 7.163 5.714 1.00 65.56 203 THR A N 1
ATOM 1593 C CA . THR A 1 203 ? 8.676 8.140 5.100 1.00 65.56 203 THR A CA 1
ATOM 1594 C C . THR A 1 203 ? 10.082 8.107 5.713 1.00 65.56 203 THR A C 1
ATOM 1596 O O . THR A 1 203 ? 10.317 7.483 6.749 1.00 65.56 203 THR A O 1
ATOM 1599 N N . PHE A 1 204 ? 11.048 8.743 5.039 1.00 54.50 204 PHE A N 1
ATOM 1600 C CA . PHE A 1 204 ? 12.457 8.786 5.450 1.00 54.50 204 PHE A CA 1
ATOM 1601 C C . PHE A 1 204 ? 12.624 9.242 6.913 1.00 54.50 204 PHE A C 1
ATOM 1603 O O . PHE A 1 204 ? 12.048 10.251 7.312 1.00 54.50 204 PHE A O 1
ATOM 1610 N N . GLY A 1 205 ? 13.430 8.512 7.694 1.00 52.97 205 GLY A N 1
ATOM 1611 C CA . GLY A 1 205 ? 13.644 8.764 9.127 1.00 52.97 205 GLY A CA 1
ATOM 1612 C C . GLY A 1 205 ? 12.733 7.965 10.067 1.00 52.97 205 GLY A C 1
ATOM 1613 O O . GLY A 1 205 ? 12.858 8.092 11.281 1.00 52.97 205 GLY A O 1
ATOM 1614 N N . THR A 1 206 ? 11.846 7.124 9.529 1.00 59.19 206 THR A N 1
ATOM 1615 C CA . THR A 1 206 ? 11.093 6.123 10.300 1.00 59.19 206 THR A CA 1
ATOM 1616 C C . THR A 1 206 ? 11.785 4.751 10.244 1.00 59.19 206 THR A C 1
ATOM 1618 O O . THR A 1 206 ? 12.566 4.506 9.318 1.00 59.19 206 THR A O 1
ATOM 1621 N N . PRO A 1 207 ? 11.481 3.822 11.173 1.00 55.91 207 PRO A N 1
ATOM 1622 C CA . PRO A 1 207 ? 11.916 2.423 11.071 1.00 55.91 207 PRO A CA 1
ATOM 1623 C C . PRO A 1 207 ? 11.482 1.733 9.763 1.00 55.91 207 PRO A C 1
ATOM 1625 O O . PRO A 1 207 ? 12.094 0.756 9.342 1.00 55.91 207 PRO A O 1
ATOM 1628 N N . TYR A 1 208 ? 10.464 2.268 9.083 1.00 62.75 208 TYR A N 1
ATOM 1629 C CA . TYR A 1 208 ? 9.883 1.723 7.859 1.00 62.75 208 TYR A CA 1
ATOM 1630 C C . TYR A 1 208 ? 10.436 2.430 6.616 1.00 62.75 208 TYR A C 1
ATOM 1632 O O . TYR A 1 208 ? 9.718 3.125 5.895 1.00 62.75 208 TYR A O 1
ATOM 1640 N N . ASN A 1 209 ? 11.736 2.270 6.364 1.00 70.81 209 ASN A N 1
ATOM 1641 C CA . ASN A 1 209 ? 12.397 2.854 5.199 1.00 70.81 209 ASN A CA 1
ATOM 1642 C C . ASN A 1 209 ? 11.853 2.280 3.874 1.00 70.81 209 ASN A C 1
ATOM 1644 O O . ASN A 1 209 ? 12.266 1.207 3.435 1.00 70.81 209 ASN A O 1
ATOM 1648 N N . VAL A 1 210 ? 11.008 3.045 3.183 1.00 80.56 210 VAL A N 1
ATOM 1649 C CA . VAL A 1 210 ? 10.427 2.681 1.873 1.00 80.56 210 VAL A CA 1
ATOM 1650 C C . VAL A 1 210 ? 11.422 2.648 0.715 1.00 80.56 210 VAL A C 1
ATOM 1652 O O . VAL A 1 210 ? 11.108 2.127 -0.351 1.00 80.56 210 VAL A O 1
ATOM 1655 N N . CYS A 1 211 ? 12.637 3.171 0.889 1.00 82.69 211 CYS A N 1
ATOM 1656 C CA . CYS A 1 211 ? 13.645 3.143 -0.168 1.00 82.69 211 CYS A CA 1
ATOM 1657 C C . CYS A 1 211 ? 14.259 1.744 -0.328 1.00 82.69 211 CYS A C 1
ATOM 1659 O O . CYS A 1 211 ? 14.528 1.313 -1.447 1.00 82.69 211 CYS A O 1
ATOM 1661 N N . GLY A 1 212 ? 14.496 1.046 0.789 1.00 79.81 212 GLY A N 1
ATOM 1662 C CA . GLY A 1 212 ? 15.263 -0.204 0.853 1.00 79.81 212 GLY A CA 1
ATOM 1663 C C . GLY A 1 212 ? 14.669 -1.403 0.099 1.00 79.81 212 GLY A C 1
ATOM 1664 O O . GLY A 1 212 ? 15.450 -2.152 -0.493 1.00 79.81 212 GLY A O 1
ATOM 1665 N N . PRO A 1 213 ? 13.335 -1.597 0.069 1.00 79.75 213 PRO A N 1
ATOM 1666 C CA . PRO A 1 213 ? 12.714 -2.670 -0.706 1.00 79.75 213 PRO A CA 1
ATOM 1667 C C . PRO A 1 213 ? 13.019 -2.609 -2.205 1.00 79.75 213 PRO A C 1
ATOM 1669 O O . PRO A 1 213 ? 13.149 -3.656 -2.826 1.00 79.75 213 PRO A O 1
ATOM 1672 N N . CYS A 1 214 ? 13.196 -1.409 -2.770 1.00 85.81 214 CYS A N 1
ATOM 1673 C CA . CYS A 1 214 ? 13.507 -1.219 -4.191 1.00 85.81 214 CYS A CA 1
ATOM 1674 C C . CYS A 1 214 ? 15.006 -0.989 -4.438 1.00 85.81 214 CYS A C 1
ATOM 1676 O O . CYS A 1 214 ? 15.604 -1.598 -5.325 1.00 85.81 214 CYS A O 1
ATOM 1678 N N . HIS A 1 215 ? 15.635 -0.124 -3.641 1.00 84.56 215 HIS A N 1
ATOM 1679 C CA . HIS A 1 215 ? 17.034 0.275 -3.790 1.00 84.56 215 HIS A CA 1
ATOM 1680 C C . HIS A 1 215 ? 17.974 -0.648 -3.006 1.00 84.56 215 HIS A C 1
ATOM 1682 O O . HIS A 1 215 ? 18.672 -0.223 -2.086 1.00 84.56 215 HIS A O 1
ATOM 1688 N N . HIS A 1 216 ? 18.000 -1.919 -3.403 1.00 78.56 216 HIS A N 1
ATOM 1689 C CA . HIS A 1 216 ? 18.936 -2.921 -2.907 1.00 78.56 216 HIS A CA 1
ATOM 1690 C C . HIS A 1 216 ? 19.808 -3.444 -4.053 1.00 78.56 216 HIS A C 1
ATOM 1692 O O . HIS A 1 216 ? 19.319 -3.640 -5.166 1.00 78.56 216 HIS A O 1
ATOM 1698 N N . THR A 1 217 ? 21.092 -3.694 -3.789 1.00 67.19 217 THR A N 1
ATOM 1699 C CA . THR A 1 217 ? 22.074 -4.104 -4.814 1.00 67.19 217 THR A CA 1
ATOM 1700 C C . THR A 1 217 ? 21.663 -5.379 -5.552 1.00 67.19 217 THR A C 1
ATOM 1702 O O . THR A 1 217 ? 21.879 -5.487 -6.755 1.00 67.19 217 THR A O 1
ATOM 1705 N N . ARG A 1 218 ? 20.981 -6.302 -4.862 1.00 76.06 218 ARG A N 1
ATOM 1706 C CA . ARG A 1 218 ? 20.523 -7.575 -5.440 1.00 76.06 218 ARG A CA 1
ATOM 1707 C C . ARG A 1 218 ? 19.280 -7.476 -6.332 1.00 76.06 218 ARG A C 1
ATOM 1709 O O . ARG A 1 218 ? 19.043 -8.362 -7.144 1.00 76.06 218 ARG A O 1
ATOM 1716 N N . ASN A 1 219 ? 18.508 -6.389 -6.249 1.00 81.25 219 ASN A N 1
ATOM 1717 C CA . ASN A 1 219 ? 17.247 -6.249 -6.994 1.00 81.25 219 ASN A CA 1
ATOM 1718 C C . ASN A 1 219 ? 17.430 -6.049 -8.506 1.00 81.25 219 ASN A C 1
ATOM 1720 O O . ASN A 1 219 ? 16.440 -5.966 -9.220 1.00 81.25 219 ASN A O 1
ATOM 1724 N N . HIS A 1 220 ? 18.669 -5.934 -8.991 1.00 85.88 220 HIS A N 1
ATOM 1725 C CA . HIS A 1 220 ? 18.979 -5.839 -10.421 1.00 85.88 220 HIS A CA 1
ATOM 1726 C C . HIS A 1 220 ? 19.897 -6.979 -10.909 1.00 85.88 220 HIS A C 1
ATOM 1728 O O . HIS A 1 220 ? 20.233 -7.022 -12.092 1.00 85.88 220 HIS A O 1
ATOM 1734 N N . GLU A 1 221 ? 20.275 -7.935 -10.046 1.00 83.06 221 GLU A N 1
ATOM 1735 C CA . GLU A 1 221 ? 21.137 -9.077 -10.412 1.00 83.06 221 GLU A CA 1
ATOM 1736 C C . GLU A 1 221 ? 20.495 -9.988 -11.468 1.00 83.06 221 GLU A C 1
ATOM 1738 O O . GLU A 1 221 ? 21.194 -10.550 -12.312 1.00 83.06 221 GLU A O 1
ATOM 1743 N N . MET A 1 222 ? 19.161 -10.104 -11.482 1.00 85.25 222 MET A N 1
ATOM 1744 C CA . MET A 1 222 ? 18.441 -10.853 -12.521 1.00 85.25 222 MET A CA 1
ATOM 1745 C C . MET A 1 222 ? 18.666 -10.273 -13.920 1.00 85.25 222 MET A C 1
ATOM 1747 O O . MET A 1 222 ? 18.613 -11.006 -14.907 1.00 85.25 222 MET A O 1
ATOM 1751 N N . ARG A 1 223 ? 18.945 -8.968 -14.022 1.00 86.75 223 ARG A N 1
ATOM 1752 C CA . ARG A 1 223 ? 19.255 -8.334 -15.301 1.00 86.75 223 ARG A CA 1
ATOM 1753 C C . ARG A 1 223 ? 20.645 -8.738 -15.777 1.00 86.75 223 ARG A C 1
ATOM 1755 O O . ARG A 1 223 ? 20.778 -9.119 -16.930 1.00 86.75 223 ARG A O 1
ATOM 1762 N N . LEU A 1 224 ? 21.642 -8.759 -14.887 1.00 81.50 224 LEU A N 1
ATOM 1763 C CA . LEU A 1 224 ? 22.993 -9.233 -15.215 1.00 81.50 224 LEU A CA 1
ATOM 1764 C C . LEU A 1 224 ? 22.954 -10.647 -15.816 1.00 81.50 224 LEU A C 1
ATOM 1766 O O . LEU A 1 224 ? 23.457 -10.860 -16.917 1.00 81.50 224 LEU A O 1
ATOM 1770 N N . LYS A 1 225 ? 22.262 -11.577 -15.144 1.00 84.06 225 LYS A N 1
ATOM 1771 C CA . LYS A 1 225 ? 22.068 -12.950 -15.641 1.00 84.06 225 LYS A CA 1
ATOM 1772 C C . LYS A 1 225 ? 21.413 -12.970 -17.024 1.00 84.06 225 LYS A C 1
ATOM 1774 O O . LYS A 1 225 ? 21.902 -13.645 -17.924 1.00 84.06 225 LYS A O 1
ATOM 1779 N N . PHE A 1 226 ? 20.360 -12.172 -17.217 1.00 87.69 226 PHE A N 1
ATOM 1780 C CA . PHE A 1 226 ? 19.637 -12.099 -18.487 1.00 87.69 226 PHE A CA 1
ATOM 1781 C C . PHE A 1 226 ? 20.539 -11.719 -19.677 1.00 87.69 226 PHE A C 1
ATOM 1783 O O . PHE A 1 226 ? 20.404 -12.332 -20.742 1.00 87.69 226 PHE A O 1
ATOM 1790 N N . PHE A 1 227 ? 21.442 -10.738 -19.513 1.00 86.25 227 PHE A N 1
ATOM 1791 C CA . PHE A 1 227 ? 22.370 -10.309 -20.577 1.00 86.25 227 PHE A CA 1
ATOM 1792 C C . PHE A 1 227 ? 23.517 -11.276 -20.792 1.00 86.25 227 PHE A C 1
ATOM 1794 O O . PHE A 1 227 ? 23.814 -11.592 -21.943 1.00 86.25 227 PHE A O 1
ATOM 1801 N N . GLN A 1 228 ? 24.128 -11.772 -19.717 1.00 85.56 228 GLN A N 1
ATOM 1802 C CA . GLN A 1 228 ? 25.256 -12.698 -19.812 1.00 85.56 228 GLN A CA 1
ATOM 1803 C C . GLN A 1 228 ? 24.872 -13.978 -20.563 1.00 85.56 228 GLN A C 1
ATOM 1805 O O . GLN A 1 228 ? 25.596 -14.412 -21.457 1.00 85.56 228 GLN A O 1
ATOM 1810 N N . GLU A 1 229 ? 23.681 -14.522 -20.300 1.00 89.00 229 GLU A N 1
ATOM 1811 C CA . GLU A 1 229 ? 23.142 -15.688 -21.017 1.00 89.00 229 GLU A CA 1
ATOM 1812 C C . GLU A 1 229 ? 22.895 -15.437 -22.515 1.00 89.00 229 GLU A C 1
ATOM 1814 O O . GLU A 1 229 ? 22.777 -16.382 -23.293 1.00 89.00 229 GLU A O 1
ATOM 1819 N N . ARG A 1 230 ? 22.809 -14.170 -22.937 1.00 86.44 230 ARG A N 1
ATOM 1820 C CA . ARG A 1 230 ? 22.530 -13.746 -24.321 1.00 86.44 230 ARG A CA 1
ATOM 1821 C C . ARG A 1 230 ? 23.730 -13.078 -24.996 1.00 86.44 230 ARG A C 1
ATOM 1823 O O . ARG A 1 230 ? 23.568 -12.478 -26.056 1.00 86.44 230 ARG A O 1
ATOM 1830 N N . GLY A 1 231 ? 24.920 -13.172 -24.397 1.00 81.38 231 GLY A N 1
ATOM 1831 C CA . GLY A 1 231 ? 26.150 -12.578 -24.931 1.00 81.38 231 GLY A CA 1
ATOM 1832 C C . GLY A 1 231 ? 26.173 -11.043 -24.915 1.00 81.38 231 GLY A C 1
ATOM 1833 O O . GLY A 1 231 ? 26.911 -10.441 -25.691 1.00 81.38 231 GLY A O 1
ATOM 1834 N N . GLY A 1 232 ? 25.348 -10.407 -24.077 1.00 74.62 232 GLY A N 1
ATOM 1835 C CA . GLY A 1 232 ? 25.334 -8.956 -23.878 1.00 74.62 232 GLY A CA 1
ATOM 1836 C C . GLY A 1 232 ? 26.464 -8.470 -22.961 1.00 74.62 232 GLY A C 1
ATOM 1837 O O . GLY A 1 232 ? 27.021 -9.248 -22.191 1.00 74.62 232 GLY A O 1
ATOM 1838 N N . SER A 1 233 ? 26.801 -7.177 -23.039 1.00 67.62 233 SER A N 1
ATOM 1839 C CA . SER A 1 233 ? 27.796 -6.547 -22.159 1.00 67.62 233 SER A CA 1
ATOM 1840 C C . SER A 1 233 ? 27.233 -6.246 -20.763 1.00 67.62 233 SER A C 1
ATOM 1842 O O . SER A 1 233 ? 26.040 -5.988 -20.594 1.00 67.62 233 SER A O 1
ATOM 1844 N N . ASP A 1 234 ? 28.117 -6.192 -19.762 1.00 65.81 234 ASP A N 1
ATOM 1845 C CA . ASP A 1 234 ? 27.766 -5.829 -18.378 1.00 65.81 234 ASP A CA 1
ATOM 1846 C C . ASP A 1 234 ? 27.514 -4.313 -18.194 1.00 65.81 234 ASP A C 1
ATOM 1848 O O . ASP A 1 234 ? 27.147 -3.871 -17.108 1.00 65.81 234 ASP A O 1
ATOM 1852 N N . GLU A 1 235 ? 27.687 -3.492 -19.240 1.00 62.69 235 GLU A N 1
ATOM 1853 C CA . GLU A 1 235 ? 27.535 -2.022 -19.211 1.00 62.69 235 GLU A CA 1
ATOM 1854 C C . GLU A 1 235 ? 26.158 -1.588 -18.688 1.00 62.69 235 GLU A C 1
ATOM 1856 O O . GLU A 1 235 ? 26.014 -0.633 -17.929 1.00 62.69 235 GLU A O 1
ATOM 1861 N N . TRP A 1 236 ? 25.150 -2.381 -19.027 1.00 57.97 236 TRP A N 1
ATOM 1862 C CA . TRP A 1 236 ? 23.793 -2.313 -18.517 1.00 57.97 236 TRP A CA 1
ATOM 1863 C C . TRP A 1 236 ? 23.673 -2.241 -16.989 1.00 57.97 236 TRP A C 1
ATOM 1865 O O . TRP A 1 236 ? 22.747 -1.615 -16.456 1.00 57.97 236 TRP A O 1
ATOM 1875 N N . PHE A 1 237 ? 24.529 -2.987 -16.281 1.00 58.03 237 PHE A N 1
ATOM 1876 C CA . PHE A 1 237 ? 24.437 -3.187 -14.833 1.00 58.03 237 PHE A CA 1
ATOM 1877 C C . PHE A 1 237 ? 24.716 -1.895 -14.066 1.00 58.03 237 PHE A C 1
ATOM 1879 O O . PHE A 1 237 ? 24.295 -1.757 -12.918 1.00 58.03 237 PHE A O 1
ATOM 1886 N N . PHE A 1 238 ? 25.351 -0.925 -14.719 1.00 58.41 238 PHE A N 1
ATOM 1887 C CA . PHE A 1 238 ? 25.556 0.415 -14.206 1.00 58.41 238 PHE A CA 1
ATOM 1888 C C . PHE A 1 238 ? 24.545 1.357 -14.873 1.00 58.41 238 PHE A C 1
ATOM 1890 O O . PHE A 1 238 ? 24.800 1.855 -15.970 1.00 58.41 238 PHE A O 1
ATOM 1897 N N . PRO A 1 239 ? 23.373 1.618 -14.254 1.00 52.69 239 PRO A N 1
ATOM 1898 C CA . PRO A 1 239 ? 22.453 2.627 -14.750 1.00 52.69 239 PRO A CA 1
ATOM 1899 C C . PRO A 1 239 ? 23.195 3.933 -15.039 1.00 52.69 239 PRO A C 1
ATOM 1901 O O . PRO A 1 239 ? 24.061 4.346 -14.270 1.00 52.69 239 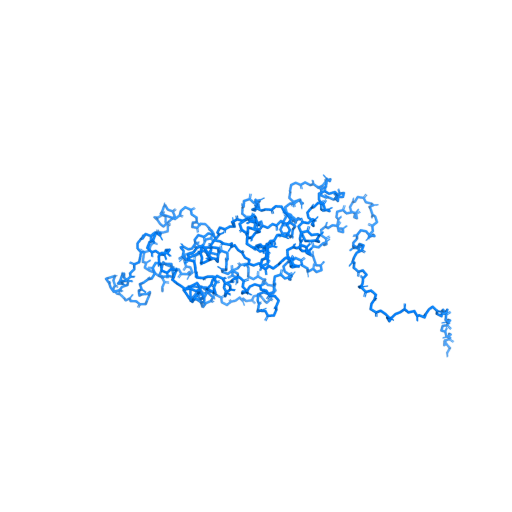PRO A O 1
ATOM 1904 N N . GLN A 1 240 ? 22.765 4.669 -16.063 1.00 49.31 240 GLN A N 1
ATOM 1905 C CA . GLN A 1 240 ? 23.287 6.002 -16.410 1.00 49.31 240 GLN A CA 1
ATOM 1906 C C . GLN A 1 240 ? 23.206 7.037 -15.255 1.00 49.31 240 GLN A C 1
ATOM 1908 O O . GLN A 1 240 ? 23.643 8.177 -15.397 1.00 49.31 240 GLN A O 1
ATOM 1913 N N . HIS A 1 241 ? 22.649 6.653 -14.101 1.00 44.22 241 HIS A N 1
ATOM 1914 C CA . HIS A 1 241 ? 22.447 7.462 -12.902 1.00 44.22 241 HIS A CA 1
ATOM 1915 C C . HIS A 1 241 ? 23.075 6.867 -11.623 1.00 44.22 241 HIS A C 1
ATOM 1917 O O . HIS A 1 241 ? 22.752 7.329 -10.531 1.00 44.22 241 HIS A O 1
ATOM 1923 N N . THR A 1 242 ? 23.952 5.857 -11.717 1.00 45.53 242 THR A N 1
ATOM 1924 C CA . THR A 1 242 ? 24.762 5.385 -10.570 1.00 45.53 242 THR A CA 1
ATOM 1925 C C . THR A 1 242 ? 26.096 6.104 -10.431 1.00 45.53 242 THR A C 1
ATOM 1927 O O . THR A 1 242 ? 26.807 5.879 -9.454 1.00 45.53 242 THR A O 1
ATOM 1930 N N . THR A 1 243 ? 26.441 7.004 -11.355 1.00 38.56 243 THR A N 1
ATOM 1931 C CA . THR A 1 243 ? 27.447 8.021 -11.057 1.00 38.56 243 THR A CA 1
ATOM 1932 C C . THR A 1 243 ?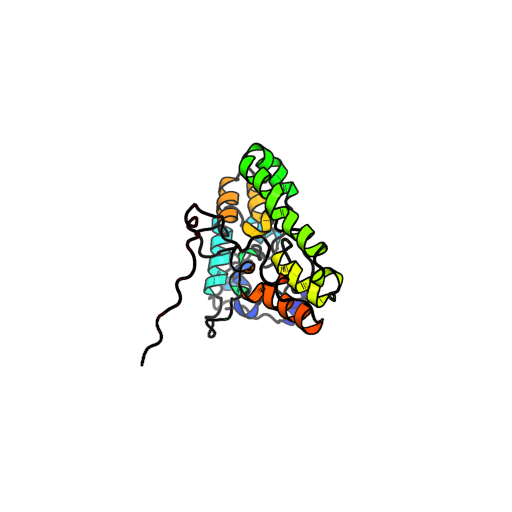 26.870 8.934 -9.972 1.00 38.56 243 THR A C 1
ATOM 1934 O O . THR A 1 243 ? 25.793 9.505 -10.168 1.00 38.56 243 THR A O 1
ATOM 1937 N N . PRO A 1 244 ? 27.528 9.066 -8.803 1.00 33.41 244 PRO A N 1
ATOM 1938 C CA . PRO A 1 244 ? 27.103 10.022 -7.792 1.00 33.41 244 PRO A CA 1
ATOM 1939 C C . PRO A 1 244 ? 26.944 11.390 -8.452 1.00 33.41 244 PRO A C 1
ATOM 1941 O O . PRO A 1 244 ? 27.758 11.758 -9.305 1.00 33.41 244 PRO A O 1
ATOM 1944 N N . TYR A 1 245 ? 25.911 12.146 -8.068 1.00 31.59 245 TYR A N 1
ATOM 1945 C CA . TYR A 1 245 ? 25.825 13.570 -8.392 1.00 31.59 245 TYR A CA 1
ATOM 1946 C C . TYR A 1 245 ? 27.212 14.158 -8.114 1.00 31.59 245 TYR A C 1
ATOM 1948 O O . TYR A 1 245 ? 27.680 14.038 -6.983 1.00 31.59 245 TYR A O 1
ATOM 1956 N N . LYS A 1 246 ? 27.915 14.677 -9.133 1.00 32.59 246 LYS A N 1
ATOM 1957 C CA . LYS A 1 246 ? 29.267 15.229 -8.968 1.00 32.59 246 LYS A CA 1
ATOM 1958 C C . LYS A 1 246 ? 29.183 16.398 -7.985 1.00 32.59 246 LYS A C 1
ATOM 1960 O O . LYS A 1 246 ? 28.997 17.543 -8.385 1.00 32.59 246 LYS A O 1
ATOM 1965 N N . THR A 1 247 ? 29.302 16.130 -6.691 1.00 33.38 247 THR A N 1
ATOM 1966 C CA . THR A 1 247 ? 29.457 17.138 -5.650 1.00 33.38 247 THR A CA 1
ATOM 1967 C C . THR A 1 247 ? 30.890 17.632 -5.720 1.00 33.38 247 THR A C 1
ATOM 1969 O O . THR A 1 247 ? 31.698 17.215 -4.909 1.00 33.38 247 THR A O 1
ATOM 1972 N N . GLY A 1 248 ? 31.227 18.428 -6.740 1.00 32.09 248 GLY A N 1
ATOM 1973 C CA . GLY A 1 248 ? 32.377 19.347 -6.795 1.00 32.09 248 GLY A CA 1
ATOM 1974 C C . GLY A 1 248 ? 33.799 18.841 -6.492 1.00 32.09 248 GLY A C 1
ATOM 1975 O O . GLY A 1 248 ? 34.732 19.616 -6.643 1.00 32.09 248 GLY A O 1
ATOM 1976 N N . PHE A 1 249 ? 34.005 17.583 -6.112 1.00 32.88 249 PHE A N 1
ATOM 1977 C CA . PHE A 1 249 ? 35.264 17.039 -5.608 1.00 32.88 249 PHE A CA 1
ATOM 1978 C C . PHE A 1 249 ? 35.735 15.898 -6.502 1.00 32.88 249 PHE A C 1
ATOM 1980 O O . PHE A 1 249 ? 35.888 14.763 -6.077 1.00 32.88 249 PHE A O 1
ATOM 1987 N N . SER A 1 250 ? 35.909 16.195 -7.784 1.00 35.62 250 SER A N 1
ATOM 1988 C CA . SER A 1 250 ? 36.903 15.520 -8.618 1.00 35.62 250 SER A CA 1
ATOM 1989 C C . SER A 1 250 ? 37.027 16.302 -9.921 1.00 35.62 250 SER A C 1
ATOM 1991 O O . SER A 1 250 ? 36.404 16.010 -10.942 1.00 35.62 250 SER A O 1
ATOM 1993 N N . LYS A 1 251 ? 37.785 17.390 -9.842 1.00 38.03 251 LYS A N 1
ATOM 1994 C CA . LYS A 1 251 ? 38.686 17.770 -10.918 1.00 38.03 251 LYS A CA 1
ATOM 1995 C C . LYS A 1 251 ? 40.060 17.757 -10.283 1.00 38.03 251 LYS A C 1
ATOM 1997 O O . LYS A 1 251 ? 40.328 18.602 -9.443 1.00 38.03 251 LYS A O 1
ATOM 2002 N N . ASN A 1 252 ? 40.830 16.737 -10.614 1.00 33.94 252 ASN A N 1
ATOM 2003 C CA . ASN A 1 252 ? 42.252 16.848 -10.890 1.00 33.94 252 ASN A CA 1
ATOM 2004 C C . ASN A 1 252 ? 42.610 15.592 -11.677 1.00 33.94 252 ASN A C 1
ATOM 2006 O O . ASN A 1 252 ? 42.867 14.529 -11.118 1.00 33.94 252 ASN A O 1
ATOM 2010 N N . ASP A 1 253 ? 42.518 15.739 -12.996 1.00 43.28 253 ASP A N 1
ATOM 2011 C CA . ASP A 1 253 ? 43.288 14.935 -13.928 1.00 43.28 253 ASP A CA 1
ATOM 2012 C C . ASP A 1 253 ? 44.761 15.281 -13.691 1.00 43.28 253 ASP A C 1
ATOM 2014 O O . ASP A 1 253 ? 45.225 16.329 -14.132 1.00 43.28 253 ASP A O 1
ATOM 2018 N N . GLU A 1 254 ? 45.496 14.422 -12.991 1.00 34.00 254 GLU A N 1
ATOM 2019 C CA . GLU A 1 254 ? 46.948 14.369 -13.127 1.00 34.00 254 GLU A CA 1
ATOM 2020 C C . GLU A 1 254 ? 47.376 12.920 -13.341 1.00 34.00 254 GLU A C 1
ATOM 2022 O O . GLU A 1 254 ? 46.889 11.982 -12.710 1.00 34.00 254 GLU A O 1
ATOM 2027 N N . ALA A 1 255 ? 48.230 12.766 -14.347 1.00 36.72 255 ALA A N 1
ATOM 2028 C CA . ALA A 1 255 ? 48.611 11.519 -14.973 1.00 36.72 255 ALA A CA 1
ATOM 2029 C C . ALA A 1 255 ? 49.175 10.494 -13.979 1.00 36.72 255 ALA A C 1
ATOM 2031 O O . ALA A 1 255 ? 49.948 10.816 -13.078 1.00 36.72 255 ALA A O 1
ATOM 2032 N N . ALA A 1 256 ? 48.818 9.230 -14.207 1.00 36.41 256 ALA A N 1
ATOM 2033 C CA . ALA A 1 256 ? 49.340 8.084 -13.483 1.00 36.41 256 ALA A CA 1
ATOM 2034 C C . ALA A 1 256 ? 50.879 8.050 -13.524 1.00 36.41 256 ALA A C 1
ATOM 2036 O O . ALA A 1 256 ? 51.483 7.858 -14.580 1.00 36.41 256 ALA A O 1
ATOM 2037 N N . VAL A 1 257 ? 51.511 8.194 -12.359 1.00 37.34 257 VAL A N 1
ATOM 2038 C CA . VAL A 1 257 ? 52.932 7.883 -12.165 1.00 37.34 257 VAL A CA 1
ATOM 2039 C C . VAL A 1 257 ? 53.053 6.373 -11.910 1.00 37.34 257 VAL A C 1
ATOM 2041 O O . VAL A 1 257 ? 52.348 5.858 -11.038 1.00 37.34 257 VAL A O 1
ATOM 2044 N N . PRO A 1 258 ? 53.912 5.627 -12.632 1.00 39.97 258 PRO A N 1
ATOM 2045 C CA . PRO A 1 258 ? 54.084 4.204 -12.381 1.00 39.97 258 PRO A CA 1
ATOM 2046 C C . PRO A 1 258 ? 54.895 3.970 -11.101 1.00 39.97 258 PRO A C 1
ATOM 2048 O O . PRO A 1 258 ? 55.929 4.599 -10.878 1.00 39.97 258 PRO A O 1
ATOM 2051 N N . LEU A 1 259 ? 54.425 3.034 -10.274 1.00 35.91 259 LEU A N 1
ATOM 2052 C CA . LEU A 1 259 ? 55.081 2.622 -9.030 1.00 35.91 259 LEU A CA 1
ATOM 2053 C C . LEU A 1 259 ? 56.453 1.967 -9.299 1.00 35.91 259 LEU A C 1
ATOM 2055 O O . LEU A 1 259 ? 56.597 1.229 -10.280 1.00 35.91 259 LEU A O 1
ATOM 2059 N N . PRO A 1 260 ? 57.461 2.187 -8.431 1.00 38.66 260 PRO A N 1
ATOM 2060 C CA . PRO A 1 260 ? 58.792 1.624 -8.615 1.00 38.66 260 PRO A CA 1
ATOM 2061 C C . PRO A 1 260 ? 58.791 0.113 -8.355 1.00 38.66 260 PRO A C 1
ATOM 2063 O O . PRO A 1 260 ? 58.165 -0.381 -7.417 1.00 38.66 260 PRO A O 1
ATOM 2066 N N . LYS A 1 261 ? 59.531 -0.628 -9.187 1.00 39.69 261 LYS A N 1
ATOM 2067 C CA . LYS A 1 261 ? 59.783 -2.059 -8.982 1.00 39.69 261 LYS A CA 1
ATOM 2068 C C . LYS A 1 261 ? 60.751 -2.237 -7.813 1.00 39.69 261 LYS A C 1
ATOM 2070 O O . LYS A 1 261 ? 61.869 -1.733 -7.872 1.00 39.69 261 LYS A O 1
ATOM 2075 N N . MET A 1 262 ? 60.328 -2.966 -6.786 1.00 37.44 262 MET A N 1
ATOM 2076 C CA . MET A 1 262 ? 61.210 -3.401 -5.702 1.00 37.44 262 MET A CA 1
ATOM 2077 C C . MET A 1 262 ? 62.076 -4.588 -6.168 1.00 37.44 262 MET A C 1
ATOM 2079 O O . MET A 1 262 ? 61.582 -5.475 -6.870 1.00 37.44 262 MET A O 1
ATOM 2083 N N . HIS A 1 263 ? 63.363 -4.569 -5.815 1.00 43.75 263 HIS A N 1
ATOM 2084 C CA . HIS A 1 263 ? 64.226 -5.746 -5.658 1.00 43.75 263 HIS A CA 1
ATOM 2085 C C . HIS A 1 263 ? 64.489 -5.917 -4.166 1.00 43.75 263 HIS A C 1
ATOM 2087 O O . HIS A 1 263 ? 64.646 -4.867 -3.500 1.00 43.75 263 HIS A O 1
#